Protein 1M4I (pdb70)

CATH classification: 3.40.630.30

Secondary structure (DSSP, 8-state):
----TT--EEEEGGG--HHHHHHHHHHHHHHTTT---HHHHHHT-SSEEEEEEETTEEEEEEEEEEEEEEETTEEEEEEEEEEEEE-GGGTTSSHHHHHHHHHHHHHHHH-SEEEEE--TTTHHHHHHTT-EE--S-EEEEETTEEEE-GGGTTTEEEEESS----TTS-EEEEP-SS---/---EEEEGGG--HHHHHHHHHHHHHHTTT---HHHHHTT-SSEEEEEEETTEEEEEEEEEEEEEEETTEEEEEEEEEEEEE-GGGTTSSHHHHHHHHHHHHHHHH-SEEEEE--TTTHHHHHHTT-EE--S-EEEEETTEEEE-GGGTTTEEEEESS----TTS-EEEEP-SS---

Structure (mmCIF, N/CA/C/O backbone):
data_1M4I
#
_entry.id   1M4I
#
_cell.length_a   48.800
_cell.length_b   86.600
_cell.length_c   98.300
_cell.angle_alpha   90.00
_cell.angle_beta   90.00
_cell.angle_gamma   90.00
#
_symmetry.space_group_name_H-M   'P 21 21 21'
#
loop_
_entity.id
_entity.type
_entity.pdbx_description
1 polymer "Aminoglycoside 2'-N-acetyltransferase"
2 non-polymer 'COENZYME A'
3 non-polymer 'KANAMYCIN A'
4 non-polymer "3'-PHOSPHATE-ADENOSINE-5'-DIPHOSPHATE"
5 water water
#
loop_
_atom_site.group_PDB
_atom_site.id
_atom_site.type_symbol
_atom_site.label_atom_id
_atom_site.label_alt_id
_atom_site.label_comp_id
_atom_site.label_asym_id
_atom_site.label_entity_id
_atom_site.label_seq_id
_atom_site.pdbx_PDB_ins_code
_atom_site.Cartn_x
_atom_site.Cartn_y
_atom_site.Cartn_z
_atom_site.occupancy
_atom_site.B_iso_or_equiv
_atom_site.auth_seq_id
_atom_site.auth_comp_id
_atom_site.auth_asym_id
_atom_site.auth_atom_id
_atom_site.pdbx_PDB_model_num
ATOM 1 N N . MET A 1 1 ? 14.650 63.777 32.036 1.00 29.50 1 MET A N 1
ATOM 2 C CA . MET A 1 1 ? 15.038 62.574 31.284 1.00 27.92 1 MET A CA 1
ATOM 3 C C . MET A 1 1 ? 15.203 63.006 29.814 1.00 24.81 1 MET A C 1
ATOM 4 O O . MET A 1 1 ? 14.496 63.882 29.292 1.00 26.75 1 MET A O 1
ATOM 9 N N . HIS A 1 2 ? 16.140 62.358 29.182 1.00 17.88 2 HIS A N 1
ATOM 10 C CA . HIS A 1 2 ? 16.418 62.660 27.796 1.00 15.41 2 HIS A CA 1
ATOM 11 C C . HIS A 1 2 ? 15.401 61.977 26.883 1.00 14.28 2 HIS A C 1
ATOM 12 O O . HIS A 1 2 ? 14.488 61.267 27.343 1.00 14.81 2 HIS A O 1
ATOM 19 N N . THR A 1 3 ? 15.531 62.193 25.578 1.00 11.49 3 THR A N 1
ATOM 20 C CA . THR A 1 3 ? 14.516 61.720 24.614 1.00 10.73 3 THR A CA 1
ATOM 21 C C . THR A 1 3 ? 14.383 60.202 24.444 1.00 12.48 3 THR A C 1
ATOM 22 O O . THR A 1 3 ? 13.432 59.759 23.818 1.00 12.48 3 THR A O 1
ATOM 26 N N . GLN A 1 4 ? 15.383 59.461 24.922 1.00 12.21 4 GLN A N 1
ATOM 27 C CA . GLN A 1 4 ? 15.382 57.988 24.826 1.00 12.81 4 GLN A CA 1
ATOM 28 C C . GLN A 1 4 ? 15.612 57.478 23.424 1.00 12.79 4 GLN A C 1
ATOM 29 O O . GLN A 1 4 ? 15.325 56.289 23.093 1.00 12.48 4 GLN A O 1
ATOM 35 N N . VAL A 1 5 ? 16.165 58.314 22.557 1.00 11.64 5 VAL A N 1
ATOM 36 C CA . VAL A 1 5 ? 16.357 57.928 21.147 1.00 11.60 5 VAL A CA 1
ATOM 37 C C . VAL A 1 5 ? 17.298 56.706 21.056 1.00 12.07 5 VAL A C 1
ATOM 38 O O . VAL A 1 5 ? 18.404 56.656 21.662 1.00 13.36 5 VAL A O 1
ATOM 42 N N . HIS A 1 6 ? 16.780 55.702 20.378 1.00 10.83 6 HIS A N 1
ATOM 43 C CA . HIS A 1 6 ? 17.483 54.417 20.113 1.00 10.24 6 HIS A CA 1
ATOM 44 C C . HIS A 1 6 ? 17.763 53.560 21.330 1.00 11.72 6 HIS A C 1
ATOM 45 O O . HIS A 1 6 ? 18.546 52.586 21.234 1.00 13.13 6 HIS A O 1
ATOM 52 N N . THR A 1 7 ? 17.167 53.898 22.490 1.00 11.98 7 THR A N 1
ATOM 53 C CA . THR A 1 7 ? 17.228 52.996 23.631 1.00 11.44 7 THR A CA 1
ATOM 54 C C . THR A 1 7 ? 16.211 51.920 23.388 1.00 10.89 7 THR A C 1
ATOM 55 O O . THR A 1 7 ? 15.070 52.229 23.018 1.00 11.54 7 THR A O 1
ATOM 59 N N . ALA A 1 8 ? 16.554 50.644 23.550 1.00 9.92 8 ALA A N 1
ATOM 60 C CA . ALA A 1 8 ? 15.558 49.608 23.314 1.00 8.96 8 ALA A CA 1
ATOM 61 C C . ALA A 1 8 ? 14.462 49.617 24.400 1.00 9.23 8 ALA A C 1
ATOM 62 O O . ALA A 1 8 ? 14.743 49.818 25.627 1.00 12.59 8 ALA A O 1
ATOM 64 N N . ARG A 1 9 ? 13.232 49.403 23.942 1.00 8.90 9 ARG A N 1
ATOM 65 C CA . ARG A 1 9 ? 12.050 49.413 24.825 1.00 9.52 9 ARG A CA 1
ATOM 66 C C . ARG A 1 9 ? 11.569 47.988 24.944 1.00 10.74 9 ARG A C 1
ATOM 67 O O . ARG A 1 9 ? 11.466 47.303 23.939 1.00 11.56 9 ARG A O 1
ATOM 75 N N . LEU A 1 10 ? 11.232 47.562 26.158 1.00 10.41 10 LEU A N 1
ATOM 76 C CA . LEU A 1 10 ? 10.787 46.166 26.388 1.00 9.56 10 LEU A CA 1
ATOM 77 C C . LEU A 1 10 ? 9.279 46.124 26.394 1.00 10.66 10 LEU A C 1
ATOM 78 O O . LEU A 1 10 ? 8.631 46.794 27.217 1.00 12.20 10 LEU A O 1
ATOM 83 N N . VAL A 1 11 ? 8.728 45.296 25.513 1.00 9.64 11 VAL A N 1
ATOM 84 C CA . VAL A 1 11 ? 7.261 45.162 25.369 1.00 9.34 11 VAL A CA 1
ATOM 85 C C . VAL A 1 11 ? 6.906 43.689 25.297 1.00 9.62 11 VAL A C 1
ATOM 86 O O . VAL A 1 11 ? 7.404 42.950 24.406 1.00 9.23 11 VAL A O 1
ATOM 90 N N . HIS A 1 12 ? 6.017 43.270 26.193 1.00 9.18 12 HIS A N 1
ATOM 91 C CA . HIS A 1 12 ? 5.565 41.876 26.134 1.00 8.39 12 HIS A CA 1
ATOM 92 C C . HIS A 1 12 ? 4.782 41.576 24.875 1.00 9.65 12 HIS A C 1
ATOM 93 O O . HIS A 1 12 ? 4.085 42.470 24.347 1.00 10.76 12 HIS A O 1
ATOM 100 N N . THR A 1 13 ? 4.864 40.345 24.351 1.00 8.56 13 THR A N 1
ATOM 101 C CA . THR A 1 13 ? 4.103 40.004 23.159 1.00 8.34 13 THR A CA 1
ATOM 102 C C . THR A 1 13 ? 2.603 40.477 23.302 1.00 8.27 13 THR A C 1
ATOM 103 O O . THR A 1 13 ? 2.030 41.006 22.335 1.00 10.72 13 THR A O 1
ATOM 107 N N . ALA A 1 14 ? 1.990 40.247 24.455 1.00 9.94 14 ALA A N 1
ATOM 108 C CA . ALA A 1 14 ? 0.572 40.582 24.584 1.00 10.25 14 ALA A CA 1
ATOM 109 C C . ALA A 1 14 ? 0.295 42.053 24.533 1.00 11.08 14 ALA A C 1
ATOM 110 O O . ALA A 1 14 ? -0.899 42.408 24.321 1.00 13.46 14 ALA A O 1
ATOM 112 N N . ASP A 1 15 ? 1.340 42.869 24.660 1.00 10.34 15 ASP A N 1
ATOM 113 C CA . ASP A 1 15 ? 1.113 44.350 24.595 1.00 12.55 15 ASP A CA 1
ATOM 114 C C . ASP A 1 15 ? 1.516 44.919 23.237 1.00 13.62 15 ASP A C 1
ATOM 115 O O . ASP A 1 15 ? 1.534 46.157 23.076 1.00 17.44 15 ASP A O 1
ATOM 120 N N . LEU A 1 16 ? 1.768 44.0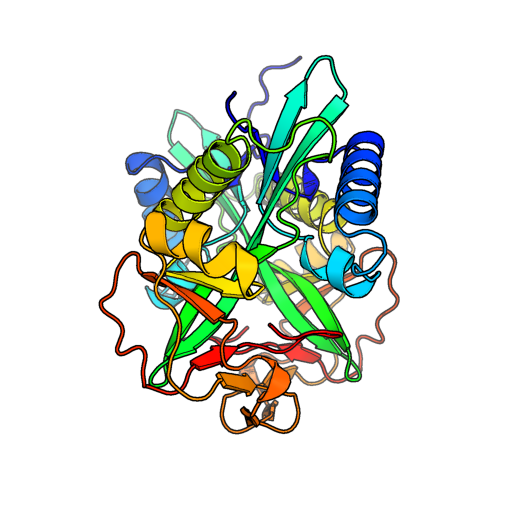72 22.250 1.00 13.73 16 LEU A N 1
ATOM 121 C CA . LEU A 1 16 ? 2.099 44.606 20.916 1.00 15.90 16 LEU A CA 1
ATOM 122 C C . LEU A 1 16 ? 0.796 44.928 20.174 1.00 19.08 16 LEU A C 1
ATOM 123 O O . LEU A 1 16 ? -0.053 44.073 20.031 1.00 20.55 16 LEU A O 1
ATOM 128 N N . ASP A 1 17 ? 0.679 46.168 19.664 1.00 22.60 17 ASP A N 1
ATOM 129 C CA . ASP A 1 17 ? -0.509 46.438 18.844 1.00 24.71 17 ASP A CA 1
ATOM 130 C C . ASP A 1 17 ? -0.300 45.623 17.514 1.00 25.05 17 ASP A C 1
ATOM 131 O O . ASP A 1 17 ? 0.859 45.293 17.175 1.00 24.59 17 ASP A O 1
ATOM 136 N N . SER A 1 18 ? -1.360 45.301 16.746 1.00 23.65 18 SER A N 1
ATOM 137 C CA . SER A 1 18 ? -1.256 44.498 15.530 1.00 23.22 18 SER A CA 1
ATOM 138 C C . SER A 1 18 ? -0.323 45.077 14.439 1.00 19.32 18 SER A C 1
A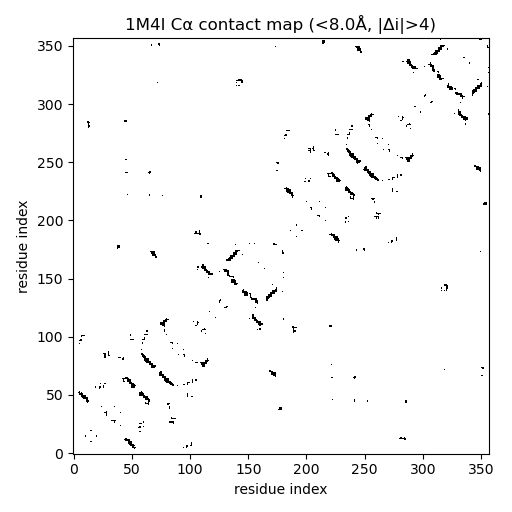TOM 139 O O . SER A 1 18 ? 0.365 44.317 13.752 1.00 18.69 18 SER A O 1
ATOM 142 N N . GLU A 1 19 ? -0.281 46.401 14.330 1.00 18.09 19 GLU A N 1
ATOM 143 C CA . GLU A 1 19 ? 0.569 47.058 13.335 1.00 17.64 19 GLU A CA 1
ATOM 144 C C . GLU A 1 19 ? 2.046 46.809 13.722 1.00 15.88 19 GLU A C 1
ATOM 145 O O . GLU A 1 19 ? 2.893 46.505 12.871 1.00 14.00 19 GLU A O 1
ATOM 151 N N . THR A 1 20 ? 2.359 46.979 15.020 1.00 16.55 20 THR A N 1
ATOM 152 C CA . THR A 1 20 ? 3.720 46.755 15.461 1.00 15.84 20 THR A CA 1
ATOM 153 C C . THR A 1 20 ? 4.098 45.315 15.342 1.00 15.33 20 THR A C 1
ATOM 154 O O . THR A 1 20 ? 5.209 44.986 14.910 1.00 14.69 20 THR A O 1
ATOM 158 N N . ARG A 1 21 ? 3.206 44.407 15.723 1.00 16.28 21 ARG A N 1
ATOM 159 C CA . ARG A 1 21 ? 3.526 43.003 15.588 1.00 15.29 21 ARG A CA 1
ATOM 160 C C . ARG A 1 21 ? 3.858 42.628 14.129 1.00 16.53 21 ARG A C 1
ATOM 161 O O . ARG A 1 21 ? 4.866 41.919 13.841 1.00 16.56 21 ARG A O 1
ATOM 169 N N . GLN A 1 22 ? 3.049 43.135 13.169 1.00 14.79 22 GLN A N 1
ATOM 170 C CA . GLN A 1 22 ? 3.333 42.871 11.756 1.00 16.17 22 GLN A CA 1
ATOM 171 C C . GLN A 1 22 ? 4.629 43.513 11.291 1.00 14.04 22 GLN A C 1
ATOM 172 O O . GLN A 1 22 ? 5.385 42.915 10.503 1.00 15.10 22 GLN A O 1
ATOM 178 N N . ASP A 1 23 ? 4.944 44.721 11.747 1.00 14.40 23 ASP A N 1
ATOM 179 C CA . ASP A 1 23 ? 6.212 45.356 11.353 1.00 12.87 23 ASP A CA 1
ATOM 180 C C . ASP A 1 23 ? 7.407 44.537 11.890 1.00 13.17 23 ASP A C 1
ATOM 181 O O . ASP A 1 23 ? 8.380 44.287 11.197 1.00 13.95 23 ASP A O 1
ATOM 186 N N . ILE A 1 24 ? 7.319 44.116 13.167 1.00 12.11 24 ILE A N 1
ATOM 187 C CA . ILE A 1 24 ? 8.401 43.292 13.658 1.00 12.48 24 ILE A CA 1
ATOM 188 C C . ILE A 1 24 ? 8.575 42.025 12.821 1.00 12.79 24 ILE A C 1
ATOM 189 O O . ILE A 1 24 ? 9.702 41.686 12.433 1.00 12.29 24 ILE A O 1
ATOM 194 N N . ARG A 1 25 ? 7.460 41.338 12.534 1.00 12.31 25 ARG A N 1
ATOM 195 C CA . ARG A 1 25 ? 7.561 40.076 11.807 1.00 12.76 25 ARG A CA 1
ATOM 196 C C . ARG A 1 25 ? 8.159 40.260 10.409 1.00 13.66 25 ARG A C 1
ATOM 197 O O . ARG A 1 25 ? 8.993 39.515 10.009 1.00 14.50 25 ARG A O 1
ATOM 205 N N . GLN A 1 26 ? 7.780 41.345 9.734 1.00 13.75 26 GLN A N 1
ATOM 206 C CA . GLN A 1 26 ? 8.328 41.506 8.380 1.00 14.67 26 GLN A CA 1
ATOM 207 C C . GLN A 1 26 ? 9.768 41.980 8.462 1.00 13.62 26 GLN A C 1
ATOM 208 O O . GLN A 1 26 ? 10.638 41.570 7.624 1.00 13.87 26 GLN A O 1
ATOM 214 N N . MET A 1 27 ? 10.097 42.830 9.427 1.00 13.02 27 MET A N 1
ATOM 215 C CA . MET A 1 27 ? 11.459 43.284 9.535 1.00 12.87 27 MET A CA 1
ATOM 216 C C . MET A 1 27 ? 12.397 42.124 9.882 1.00 12.83 27 MET A C 1
ATOM 217 O O . MET A 1 27 ? 13.417 41.945 9.199 1.00 12.75 27 MET A O 1
ATOM 222 N N . VAL A 1 28 ? 12.040 41.321 10.905 1.00 12.32 28 VAL A N 1
ATOM 223 C CA . VAL A 1 28 ? 12.928 40.226 11.277 1.00 13.11 28 VAL A CA 1
ATOM 224 C C . VAL A 1 28 ? 13.019 39.206 10.118 1.00 13.78 28 VAL A C 1
ATOM 225 O O . VAL A 1 28 ? 14.106 38.701 9.858 1.00 14.19 28 VAL A O 1
ATOM 229 N N . THR A 1 29 ? 11.882 38.884 9.484 1.00 14.11 29 THR A N 1
ATOM 230 C CA . THR A 1 29 ? 11.928 37.885 8.422 1.00 16.29 29 THR A CA 1
ATOM 231 C C . THR A 1 29 ? 12.837 38.390 7.300 1.00 15.93 29 THR A C 1
ATOM 232 O O . THR A 1 29 ? 13.689 37.625 6.731 1.00 17.81 29 THR A O 1
ATOM 236 N N . GLY A 1 30 ? 12.719 39.661 6.947 1.00 16.40 30 GLY A N 1
ATOM 237 C CA . GLY A 1 30 ? 13.613 40.153 5.906 1.00 17.23 30 GLY A CA 1
ATOM 238 C C . GLY A 1 30 ? 15.056 40.305 6.320 1.00 18.81 30 GLY A C 1
ATOM 239 O O . GLY A 1 30 ? 15.972 40.202 5.534 1.00 21.09 30 GLY A O 1
ATOM 240 N N . ALA A 1 31 ? 15.307 40.493 7.629 1.00 16.44 31 ALA A N 1
ATOM 241 C CA . ALA A 1 31 ? 16.679 40.654 8.057 1.00 16.86 31 ALA A CA 1
ATOM 242 C C . ALA A 1 31 ? 17.487 39.376 7.970 1.00 17.90 31 ALA A C 1
ATOM 243 O O . ALA A 1 31 ? 18.720 39.434 7.923 1.00 18.58 31 ALA A O 1
ATOM 245 N N . PHE A 1 32 ? 16.801 38.235 7.934 1.00 17.56 32 PHE A N 1
ATOM 246 C CA . PHE A 1 32 ? 17.419 36.913 7.871 1.00 20.19 32 PHE A CA 1
ATOM 247 C C . PHE A 1 32 ? 17.568 36.333 6.462 1.00 24.07 32 PHE A C 1
ATOM 248 O O . PHE A 1 32 ? 17.861 35.145 6.321 1.00 24.59 32 PHE A O 1
ATOM 256 N N . ALA A 1 33 ? 17.316 37.145 5.437 1.00 26.33 33 ALA A N 1
ATOM 257 C CA . ALA A 1 33 ? 17.535 36.667 4.071 1.00 29.69 33 ALA A CA 1
ATOM 258 C C . ALA A 1 33 ? 17.056 35.239 3.727 1.00 31.05 33 ALA A C 1
ATOM 259 O O . ALA A 1 33 ? 17.843 34.357 3.342 1.00 33.77 33 ALA A O 1
ATOM 261 N N . GLY A 1 34 ? 15.779 35.010 3.895 1.00 31.03 34 GLY A N 1
ATOM 262 C CA . GLY A 1 34 ? 15.190 33.736 3.537 1.00 31.64 34 GLY A CA 1
ATOM 263 C C . GLY A 1 34 ? 15.340 32.589 4.501 1.00 32.02 34 GLY A C 1
ATOM 264 O O . GLY A 1 34 ? 14.859 31.510 4.238 1.00 32.40 34 GLY A O 1
ATOM 265 N N . ASP A 1 35 ? 15.941 32.827 5.650 1.00 31.31 35 ASP A N 1
ATOM 266 C CA . ASP A 1 35 ? 16.205 31.722 6.556 1.00 31.45 35 ASP A CA 1
ATOM 267 C C . ASP A 1 35 ? 15.359 31.760 7.826 1.00 28.17 35 ASP A C 1
ATOM 268 O O . ASP A 1 35 ? 15.642 31.074 8.754 1.00 29.46 35 ASP A O 1
ATOM 273 N N . PHE A 1 36 ? 14.274 32.487 7.809 1.00 26.06 36 PHE A N 1
ATOM 274 C CA . PHE A 1 36 ? 13.462 32.640 9.034 1.00 22.36 36 PHE A CA 1
ATOM 275 C C . PHE A 1 36 ? 12.067 32.120 8.740 1.00 21.29 36 PHE A C 1
ATOM 276 O O . PHE A 1 36 ? 11.308 32.714 7.959 1.00 24.11 36 PHE A O 1
ATOM 284 N N . THR A 1 37 ? 11.688 30.981 9.309 1.00 19.86 37 THR A N 1
ATOM 285 C CA . THR A 1 37 ? 10.426 30.356 9.006 1.00 18.41 37 THR A CA 1
ATOM 286 C C . THR A 1 37 ? 9.274 30.766 9.878 1.00 18.37 37 THR A C 1
ATOM 287 O O . THR A 1 37 ? 9.476 31.476 10.854 1.00 16.83 37 THR A O 1
ATOM 291 N N . GLU A 1 38 ? 8.056 30.312 9.559 1.00 19.04 38 GLU A N 1
ATOM 292 C CA . GLU A 1 38 ? 6.952 30.680 10.413 1.00 19.95 38 GLU A CA 1
ATOM 293 C C . GLU A 1 38 ? 7.186 30.030 11.790 1.00 18.33 38 GLU A C 1
ATOM 294 O O . GLU A 1 38 ? 6.664 30.557 12.786 1.00 14.85 38 GLU A O 1
ATOM 300 N N . THR A 1 39 ? 7.926 28.918 11.869 1.00 15.98 39 THR A N 1
ATOM 301 C CA . THR A 1 39 ? 8.147 28.312 13.201 1.00 14.29 39 THR A CA 1
ATOM 302 C C . THR A 1 39 ? 9.163 29.182 13.956 1.00 14.04 39 THR A C 1
ATOM 303 O O . THR A 1 39 ? 9.018 29.391 15.188 1.00 13.05 39 THR A O 1
ATOM 307 N N . ASP A 1 40 ? 10.161 29.763 13.274 1.00 14.22 40 ASP A N 1
ATOM 308 C CA . ASP A 1 40 ? 11.071 30.673 13.917 1.00 13.72 40 ASP A CA 1
ATOM 309 C C . ASP A 1 40 ? 10.269 31.881 14.419 1.00 12.50 40 ASP A C 1
ATOM 310 O O . ASP A 1 40 ? 10.608 32.431 15.483 1.00 11.67 40 ASP A O 1
ATOM 315 N N . TRP A 1 41 ? 9.273 32.341 13.681 1.00 12.71 41 TRP A N 1
ATOM 316 C CA . TRP A 1 41 ? 8.462 33.464 14.188 1.00 12.33 41 TRP A CA 1
ATOM 317 C C . TRP A 1 41 ? 7.726 33.067 15.500 1.00 12.45 41 TRP A C 1
ATOM 318 O O . TRP A 1 41 ? 7.722 33.865 16.490 1.00 11.99 41 TRP A O 1
ATOM 329 N N . GLU A 1 42 ? 7.157 31.866 15.532 1.00 11.11 42 GLU A N 1
ATOM 330 C CA . GLU A 1 42 ? 6.458 31.394 16.698 1.00 10.71 42 GLU A CA 1
ATOM 331 C C . GLU A 1 42 ? 7.411 31.413 17.907 1.00 11.29 42 GLU A C 1
ATOM 332 O O . GLU A 1 42 ? 6.990 31.760 19.046 1.00 10.21 42 GLU A O 1
ATOM 338 N N . HIS A 1 43 ? 8.665 31.071 17.641 1.00 11.27 43 HIS A N 1
ATOM 339 C CA . HIS A 1 43 ? 9.689 31.045 18.692 1.00 9.75 43 HIS A CA 1
ATOM 340 C C . HIS A 1 43 ? 10.011 32.380 19.274 1.00 9.51 43 HIS A C 1
ATOM 341 O O . HIS A 1 43 ? 10.575 32.439 20.377 1.00 11.04 43 HIS A O 1
ATOM 348 N N . THR A 1 44 ? 9.643 33.461 18.595 1.00 9.87 44 THR A N 1
ATOM 349 C CA . THR A 1 44 ? 9.881 34.807 19.168 1.00 11.18 44 THR A CA 1
ATOM 350 C C . THR A 1 44 ? 8.732 35.222 20.082 1.00 10.36 44 THR A C 1
ATOM 351 O O . THR A 1 44 ? 8.866 36.280 20.738 1.00 10.86 44 THR A O 1
ATOM 355 N N . LEU A 1 45 ? 7.648 34.447 20.163 1.00 8.67 45 LEU A N 1
ATOM 356 C CA . LEU A 1 45 ? 6.478 34.881 20.892 1.00 8.25 45 LEU A CA 1
ATOM 357 C C . LEU A 1 45 ? 6.397 34.371 22.320 1.00 8.58 45 LEU A C 1
ATOM 358 O O . LEU A 1 45 ? 6.807 33.236 22.618 1.00 9.56 45 LEU A O 1
ATOM 363 N N . GLY A 1 46 ? 5.803 35.205 23.190 1.00 8.42 46 GLY A N 1
ATOM 364 C CA . GLY A 1 46 ? 5.499 34.818 24.556 1.00 9.40 46 GLY A CA 1
ATOM 365 C C . GLY A 1 46 ? 6.228 35.524 25.657 1.00 7.70 46 GLY A C 1
ATOM 366 O O . GLY A 1 46 ? 5.877 35.315 26.823 1.00 9.31 46 GLY A O 1
ATOM 367 N N . GLY A 1 47 ? 7.249 36.278 25.290 1.00 8.38 47 GLY A N 1
ATOM 368 C CA . GLY A 1 47 ? 8.076 36.989 26.260 1.00 9.02 47 GLY A CA 1
ATOM 369 C C . GLY A 1 47 ? 8.218 38.458 26.000 1.00 7.58 47 GLY A C 1
ATOM 370 O O . GLY A 1 47 ? 7.238 39.075 25.541 1.00 9.59 47 GLY A O 1
ATOM 371 N N . MET A 1 48 ? 9.408 38.973 26.315 1.00 8.11 48 MET A N 1
ATOM 372 C CA . MET A 1 48 ? 9.641 40.391 26.148 1.00 8.50 48 MET A CA 1
ATOM 373 C C . MET A 1 48 ? 10.411 40.684 24.887 1.00 8.97 48 MET A C 1
ATOM 374 O O . MET A 1 48 ? 11.507 40.191 24.659 1.00 9.70 48 MET A O 1
ATOM 379 N N . HIS A 1 49 ? 9.824 41.553 24.066 1.00 7.55 49 HIS A N 1
ATOM 380 C CA . HIS A 1 49 ? 10.489 42.022 22.834 1.00 8.02 49 HIS A CA 1
ATOM 381 C C . HIS A 1 49 ? 11.222 43.305 23.129 1.00 8.79 49 HIS A C 1
ATOM 382 O O . HIS A 1 49 ? 10.634 44.267 23.640 1.00 10.69 49 HIS A O 1
ATOM 389 N N . ALA A 1 50 ? 12.505 43.328 22.861 1.00 8.37 50 ALA A N 1
ATOM 390 C CA . ALA A 1 50 ? 13.299 44.580 22.935 1.00 8.60 50 ALA A CA 1
ATOM 391 C C . ALA A 1 50 ? 13.219 45.223 21.564 1.00 8.52 50 ALA A C 1
ATOM 392 O O . ALA A 1 50 ? 13.572 44.602 20.542 1.00 9.64 50 ALA A O 1
ATOM 394 N N . LEU A 1 51 ? 12.665 46.458 21.545 1.00 9.17 51 LEU A N 1
ATOM 395 C CA . LEU A 1 51 ? 12.414 47.128 20.264 1.00 9.21 51 LEU A CA 1
ATOM 396 C C . LEU A 1 51 ? 13.139 48.466 20.176 1.00 8.86 51 LEU A C 1
ATOM 397 O O . LEU A 1 51 ? 13.177 49.235 21.133 1.00 9.02 51 LEU A O 1
ATOM 402 N N . ILE A 1 52 ? 13.703 48.763 18.984 1.00 9.94 52 ILE A N 1
ATOM 403 C CA . ILE A 1 52 ? 14.301 50.119 18.783 1.00 9.58 52 ILE A CA 1
ATOM 404 C C . ILE A 1 52 ? 13.518 50.726 17.601 1.00 9.17 52 ILE A C 1
ATOM 405 O O . ILE A 1 52 ? 13.358 50.132 16.513 1.00 9.48 52 ILE A O 1
ATOM 410 N N . TRP A 1 53 ? 12.993 51.921 17.891 1.00 9.69 53 TRP A N 1
ATOM 411 C CA . TRP A 1 53 ? 12.123 52.673 16.979 1.00 9.01 53 TRP A CA 1
ATOM 412 C C . TRP A 1 53 ? 12.869 53.791 16.299 1.00 9.39 53 TRP A C 1
ATOM 413 O O . TRP A 1 53 ? 13.770 54.429 16.889 1.00 10.27 53 TRP A O 1
ATOM 424 N N . HIS A 1 54 ? 12.531 53.988 15.021 1.00 10.44 54 HIS A N 1
ATOM 425 C CA . HIS A 1 54 ? 13.061 55.180 14.328 1.00 10.99 54 HIS A CA 1
ATOM 426 C C . HIS A 1 54 ? 11.976 55.612 13.346 1.00 12.16 54 HIS A C 1
ATOM 427 O O . HIS A 1 54 ? 11.525 54.854 12.516 1.00 12.53 54 HIS A O 1
ATOM 434 N N . HIS A 1 55 ? 11.520 56.873 13.516 1.00 12.45 55 HIS A N 1
ATOM 435 C CA . HIS A 1 55 ? 10.422 57.361 12.646 1.00 13.04 55 HIS A CA 1
ATOM 436 C C . HIS A 1 55 ? 9.193 56.434 12.563 1.00 12.76 55 HIS A C 1
ATOM 437 O O . HIS A 1 55 ? 8.576 56.216 11.502 1.00 12.79 55 HIS A O 1
ATOM 444 N N . GLY A 1 56 ? 8.845 55.838 13.707 1.00 11.30 56 GLY A N 1
ATOM 445 C CA . GLY A 1 56 ? 7.664 55.040 13.802 1.00 11.42 56 GLY A CA 1
ATOM 446 C C . GLY A 1 56 ? 7.777 53.638 13.213 1.00 10.75 56 GLY A C 1
ATOM 447 O O . GLY A 1 56 ? 6.810 52.872 13.196 1.00 14.01 56 GLY A O 1
ATOM 448 N N . ALA A 1 57 ? 9.019 53.236 12.866 1.00 11.93 57 ALA A N 1
ATOM 449 C CA . ALA A 1 57 ? 9.249 51.880 12.353 1.00 12.78 57 ALA A CA 1
ATOM 450 C C . ALA A 1 57 ? 10.232 51.147 13.263 1.00 10.77 57 ALA A C 1
ATOM 451 O O . ALA A 1 57 ? 11.055 51.756 13.934 1.00 11.84 57 ALA A O 1
ATOM 453 N N . ILE A 1 58 ? 10.089 49.813 13.310 1.00 11.08 58 ILE A N 1
ATOM 454 C CA . ILE A 1 58 ? 11.022 49.035 14.097 1.00 10.68 58 ILE A CA 1
ATOM 455 C C . ILE A 1 58 ? 12.322 48.796 13.279 1.00 11.05 58 ILE A C 1
ATOM 456 O O . ILE A 1 58 ? 12.293 48.156 12.221 1.00 12.75 58 ILE A O 1
ATOM 461 N N . ILE A 1 59 ? 13.404 49.313 13.777 1.00 9.94 59 ILE A N 1
ATOM 462 C CA . ILE A 1 59 ? 14.713 49.136 13.107 1.00 10.42 59 ILE A CA 1
ATOM 463 C C . ILE A 1 59 ? 15.584 48.120 13.792 1.00 10.84 59 ILE A C 1
ATOM 464 O O . ILE A 1 59 ? 16.629 47.758 13.275 1.00 10.86 59 ILE A O 1
ATOM 469 N N . ALA A 1 60 ? 15.178 47.629 14.982 1.00 9.99 60 ALA A N 1
ATOM 470 C CA . ALA A 1 60 ? 15.965 46.564 15.622 1.00 9.30 60 ALA A CA 1
ATOM 471 C C . ALA A 1 60 ? 15.019 45.837 16.586 1.00 9.44 60 ALA A C 1
ATOM 472 O O . ALA A 1 60 ? 14.113 46.418 17.166 1.00 9.48 60 ALA A O 1
ATOM 474 N N . HIS A 1 61 ? 15.289 44.538 16.742 1.00 8.60 61 HIS A N 1
ATOM 475 C CA . HIS A 1 61 ? 14.479 43.659 17.594 1.00 8.17 61 HIS A CA 1
ATOM 476 C C . HIS A 1 61 ? 15.256 42.507 18.195 1.00 8.81 61 HIS A C 1
ATOM 477 O O . HIS A 1 61 ? 16.165 41.978 17.560 1.00 9.39 61 HIS A O 1
ATOM 484 N N . ALA A 1 62 ? 14.944 42.159 19.431 1.00 8.46 62 ALA A N 1
ATOM 485 C CA . ALA A 1 62 ? 15.412 40.860 19.987 1.00 7.96 62 ALA A CA 1
ATOM 486 C C . ALA A 1 62 ? 14.381 40.428 21.008 1.00 9.43 62 ALA A C 1
ATOM 487 O O . ALA A 1 62 ? 13.978 41.266 21.830 1.00 12.01 62 ALA A O 1
ATOM 489 N N . ALA A 1 63 ? 13.924 39.196 20.968 1.00 8.13 63 ALA A N 1
ATOM 490 C CA . ALA A 1 63 ? 12.943 38.743 21.991 1.00 7.58 63 ALA A CA 1
ATOM 491 C C . ALA A 1 63 ? 13.584 37.823 22.998 1.00 8.86 63 ALA A C 1
ATOM 492 O O . ALA A 1 63 ? 14.519 37.033 22.633 1.00 10.75 63 ALA A O 1
ATOM 494 N N . VAL A 1 64 ? 13.179 37.963 24.276 1.00 8.90 64 VAL A N 1
ATOM 495 C CA . VAL A 1 64 ? 13.611 37.058 25.302 1.00 9.01 64 VAL A CA 1
ATOM 496 C C . VAL A 1 64 ? 12.417 36.253 25.760 1.00 9.03 64 VAL A C 1
ATOM 497 O O . VAL A 1 64 ? 11.463 36.822 26.316 1.00 9.01 64 VAL A O 1
ATOM 501 N N . ILE A 1 65 ? 12.470 34.934 25.481 1.00 9.06 65 ILE A N 1
ATOM 502 C CA . ILE A 1 65 ? 11.361 34.071 25.851 1.00 9.13 65 ILE A CA 1
ATOM 503 C C . ILE A 1 65 ? 11.789 33.118 26.964 1.00 9.07 65 ILE A C 1
ATOM 504 O O . ILE A 1 65 ? 12.993 32.796 27.099 1.00 11.37 65 ILE A O 1
ATOM 509 N N . GLN A 1 66 ? 10.839 32.685 27.760 1.00 8.04 66 GLN A N 1
ATOM 510 C CA . GLN A 1 66 ? 11.234 31.783 28.836 1.00 8.75 66 GLN A CA 1
ATOM 511 C C . GLN A 1 66 ? 11.176 30.301 28.442 1.00 8.10 66 GLN A C 1
ATOM 512 O O . GLN A 1 66 ? 10.195 29.860 27.848 1.00 8.68 66 GLN A O 1
ATOM 518 N N . ARG A 1 67 ? 12.212 29.551 28.827 1.00 8.22 67 ARG A N 1
ATOM 519 C CA . ARG A 1 67 ? 12.194 28.099 28.625 1.00 8.94 67 ARG A CA 1
ATOM 520 C C . ARG A 1 67 ? 13.068 27.493 29.705 1.00 9.08 67 ARG A C 1
ATOM 521 O O . ARG A 1 67 ? 13.578 28.218 30.578 1.00 9.47 67 ARG A O 1
ATOM 529 N N . ARG A 1 68 ? 13.213 26.158 29.703 1.00 8.56 68 ARG A N 1
ATOM 530 C CA . ARG A 1 68 ? 14.123 25.488 30.659 1.00 9.58 68 ARG A CA 1
ATOM 531 C C . ARG A 1 68 ? 15.238 24.837 29.862 1.00 9.31 68 ARG A C 1
ATOM 532 O O . ARG A 1 68 ? 15.013 24.293 28.768 1.00 10.57 68 ARG A O 1
ATOM 540 N N . LEU A 1 69 ? 16.468 24.959 30.399 1.00 9.51 69 LEU A N 1
ATOM 541 C CA . LEU A 1 69 ? 17.577 24.208 29.834 1.00 10.80 69 LEU A CA 1
ATOM 542 C C . LEU A 1 69 ? 18.042 23.267 30.973 1.00 9.85 69 LEU A C 1
ATOM 543 O O . LEU A 1 69 ? 18.276 23.734 32.106 1.00 12.07 69 LEU A O 1
ATOM 548 N N . ILE A 1 70 ? 18.201 21.975 30.682 1.00 10.56 70 ILE A N 1
ATOM 549 C CA . ILE A 1 70 ? 18.599 21.021 31.714 1.00 11.42 70 ILE A CA 1
ATOM 550 C C . ILE A 1 70 ? 20.111 20.785 31.732 1.00 10.82 70 ILE A C 1
ATOM 551 O O . ILE A 1 70 ? 20.743 20.468 30.717 1.00 10.21 70 ILE A O 1
ATOM 556 N N . TYR A 1 71 ? 20.648 21.054 32.902 1.00 11.85 71 TYR A N 1
ATOM 557 C CA . TYR A 1 71 ? 22.091 21.018 33.173 1.00 11.93 71 TYR A CA 1
ATOM 558 C C . TYR A 1 71 ? 22.272 20.169 34.447 1.00 13.55 71 TYR A C 1
ATOM 559 O O . TYR A 1 71 ? 21.742 20.511 35.495 1.00 14.75 71 TYR A O 1
ATOM 568 N N . ARG A 1 72 ? 23.006 19.067 34.322 1.00 15.22 72 ARG A N 1
ATOM 569 C CA . ARG A 1 72 ? 23.226 18.189 35.492 1.00 18.63 72 ARG A CA 1
ATOM 570 C C . ARG A 1 72 ? 21.985 17.831 36.220 1.00 19.02 72 ARG A C 1
ATOM 571 O O . ARG A 1 72 ? 21.959 17.870 37.482 1.00 21.62 72 ARG A O 1
ATOM 579 N N . GLY A 1 73 ? 20.948 17.552 35.459 1.00 19.65 73 GLY A N 1
ATOM 580 C CA . GLY A 1 73 ? 19.708 17.135 36.077 1.00 20.54 73 GLY A CA 1
ATOM 581 C C . GLY A 1 73 ? 18.874 18.264 36.655 1.00 21.68 73 GLY A C 1
ATOM 582 O O . GLY A 1 73 ? 17.847 17.987 37.266 1.00 24.37 73 GLY A O 1
ATOM 583 N N . ASN A 1 74 ? 19.308 19.511 36.474 1.00 18.76 74 ASN A N 1
ATOM 584 C CA . ASN A 1 74 ? 18.596 20.693 37.007 1.00 18.51 74 ASN A CA 1
ATOM 585 C C . ASN A 1 74 ? 17.931 21.451 35.807 1.00 15.55 74 ASN A C 1
ATOM 586 O O . ASN A 1 74 ? 18.589 21.740 34.852 1.00 15.90 74 ASN A O 1
ATOM 591 N N . ALA A 1 75 ? 16.638 21.741 35.878 1.00 14.62 75 ALA A N 1
ATOM 592 C CA . ALA A 1 75 ? 15.960 22.507 34.808 1.00 12.74 75 ALA A CA 1
ATOM 593 C C . ALA A 1 75 ? 16.108 23.994 35.133 1.00 11.20 75 ALA A C 1
ATOM 594 O O . ALA A 1 75 ? 15.347 24.589 35.918 1.00 12.44 75 ALA A O 1
ATOM 596 N N . LEU A 1 76 ? 17.113 24.623 34.495 1.00 11.21 76 LEU A N 1
ATOM 597 C CA . LEU A 1 76 ? 17.451 26.032 34.789 1.00 11.03 76 LEU A CA 1
ATOM 598 C C . LEU A 1 76 ? 16.447 26.935 34.127 1.00 9.32 76 LEU A C 1
ATOM 599 O O . LEU A 1 76 ? 16.071 26.688 32.952 1.00 9.48 76 LEU A O 1
ATOM 604 N N . ARG A 1 77 ? 16.122 28.017 34.810 1.00 9.11 77 ARG A N 1
ATOM 605 C CA . ARG A 1 77 ? 15.125 29.006 34.286 1.00 9.99 77 ARG A CA 1
ATOM 606 C C . ARG A 1 77 ? 15.876 29.906 33.311 1.00 9.25 77 ARG A C 1
ATOM 607 O O . ARG A 1 77 ? 16.726 30.766 33.711 1.00 9.78 77 ARG A O 1
ATOM 615 N N . CYS A 1 78 ? 15.549 29.751 32.022 1.00 7.45 78 CYS A N 1
ATOM 616 C CA . CYS A 1 78 ? 16.349 30.408 31.002 1.00 7.98 78 CYS A CA 1
ATOM 617 C C . CYS A 1 78 ? 15.597 31.466 30.195 1.00 8.98 78 CYS A C 1
ATOM 618 O O . CYS A 1 78 ? 14.409 31.274 29.811 1.00 10.05 78 CYS A O 1
ATOM 621 N N . GLY A 1 79 ? 16.248 32.630 30.035 1.00 8.11 79 GLY A N 1
ATOM 622 C CA . GLY A 1 79 ? 15.725 33.616 29.043 1.00 7.01 79 GLY A CA 1
ATOM 623 C C . GLY A 1 79 ? 16.446 33.285 27.732 1.00 8.01 79 GLY A C 1
ATOM 624 O O . GLY A 1 79 ? 17.694 33.357 27.658 1.00 9.41 79 GLY A O 1
ATOM 625 N N . TYR A 1 80 ? 15.723 32.880 26.716 1.00 8.26 80 TYR A N 1
ATOM 626 C CA . TYR A 1 80 ? 16.334 32.448 25.431 1.00 8.58 80 TYR A CA 1
ATOM 627 C C . TYR A 1 80 ? 16.131 33.551 24.376 1.00 8.95 80 TYR A C 1
ATOM 628 O O . TYR A 1 80 ? 15.003 34.034 24.208 1.00 8.91 80 TYR A O 1
ATOM 637 N N . VAL A 1 81 ? 17.174 33.929 23.691 1.00 8.85 81 VAL A N 1
ATOM 638 C CA . VAL A 1 81 ? 17.100 35.125 22.794 1.00 8.37 81 VAL A CA 1
ATOM 639 C C . VAL A 1 81 ? 16.776 34.718 21.392 1.00 9.96 81 VAL A C 1
ATOM 640 O O . VAL A 1 81 ? 17.498 33.902 20.818 1.00 12.39 81 VAL A O 1
ATOM 644 N N . GLU A 1 82 ? 15.648 35.236 20.891 1.00 8.77 82 GLU A N 1
ATOM 645 C CA . GLU A 1 82 ? 15.185 34.881 19.507 1.00 9.55 82 GLU A CA 1
ATOM 646 C C . GLU A 1 82 ? 14.990 36.078 18.620 1.00 11.03 82 GLU A C 1
ATOM 647 O O . GLU A 1 82 ? 14.610 37.178 19.087 1.00 10.69 82 GLU A O 1
ATOM 653 N N . GLY A 1 83 ? 15.222 35.867 17.327 1.00 9.34 83 GLY A N 1
ATOM 654 C CA . GLY A 1 83 ? 14.944 36.923 16.382 1.00 10.29 83 GLY A CA 1
ATOM 655 C C . GLY A 1 83 ? 15.803 38.163 16.487 1.00 8.88 83 GLY A C 1
ATOM 656 O O . GLY A 1 83 ? 15.308 39.276 16.158 1.00 9.47 83 GLY A O 1
ATOM 657 N N . VAL A 1 84 ? 17.060 38.037 16.877 1.00 9.51 84 VAL A N 1
ATOM 658 C CA . VAL A 1 84 ? 17.946 39.208 16.966 1.00 9.02 84 VAL A CA 1
ATOM 659 C C . VAL A 1 84 ? 18.183 39.759 15.577 1.00 10.24 84 VAL A C 1
ATOM 660 O O . VAL A 1 84 ? 18.711 39.049 14.690 1.00 10.98 84 VAL A O 1
ATOM 664 N N . ALA A 1 85 ? 17.793 41.028 15.364 1.00 10.28 85 ALA A N 1
ATOM 665 C CA . ALA A 1 85 ? 17.930 41.600 13.994 1.00 10.40 85 ALA A CA 1
ATOM 666 C C . ALA A 1 85 ? 17.965 43.095 14.014 1.00 11.31 85 ALA A C 1
ATOM 667 O O . ALA A 1 85 ? 17.251 43.719 14.804 1.00 11.17 85 ALA A O 1
ATOM 669 N N . VAL A 1 86 ? 18.846 43.678 13.169 1.00 9.64 86 VAL A N 1
ATOM 670 C CA . VAL A 1 86 ? 18.892 45.119 12.975 1.00 9.60 86 VAL A CA 1
ATOM 671 C C . VAL A 1 86 ? 18.570 45.280 11.468 1.00 10.58 86 VAL A C 1
ATOM 672 O O . VAL A 1 86 ? 19.089 44.579 10.632 1.00 11.10 86 VAL A O 1
ATOM 676 N N . ARG A 1 87 ? 17.625 46.142 11.145 1.00 9.09 87 ARG A N 1
ATOM 677 C CA . ARG A 1 87 ? 17.237 46.325 9.733 1.00 11.21 87 ARG A CA 1
ATOM 678 C C . ARG A 1 87 ? 18.490 46.733 8.952 1.00 10.65 87 ARG A C 1
ATOM 679 O O . ARG A 1 87 ? 19.295 47.538 9.421 1.00 10.91 87 ARG A O 1
ATOM 687 N N . ALA A 1 88 ? 18.562 46.211 7.710 1.00 11.07 88 ALA A N 1
ATOM 688 C CA . ALA A 1 88 ? 19.849 46.342 7.003 1.00 11.19 88 ALA A CA 1
ATOM 689 C C . ALA A 1 88 ? 20.380 47.743 6.777 1.00 12.94 88 ALA A C 1
ATOM 690 O O . ALA A 1 88 ? 21.607 47.944 6.785 1.00 15.02 88 ALA A O 1
ATOM 692 N N . ASP A 1 89 ? 19.492 48.712 6.544 1.00 11.74 89 ASP A N 1
ATOM 693 C CA . ASP A 1 89 ? 19.934 50.092 6.391 1.00 12.98 89 ASP A CA 1
ATOM 694 C C . ASP A 1 89 ? 20.528 50.744 7.611 1.00 11.26 89 ASP A C 1
ATOM 695 O O . ASP A 1 89 ? 21.202 51.759 7.547 1.00 13.78 89 ASP A O 1
ATOM 700 N N . TRP A 1 90 ? 20.331 50.086 8.778 1.00 11.32 90 TRP A N 1
ATOM 701 C CA . TRP A 1 90 ? 20.797 50.633 10.057 1.00 11.20 90 TRP A CA 1
ATOM 702 C C . TRP A 1 90 ? 21.901 49.796 10.700 1.00 13.12 90 TRP A C 1
ATOM 703 O O . TRP A 1 90 ? 22.273 50.056 11.874 1.00 12.80 90 TRP A O 1
ATOM 714 N N . ARG A 1 91 ? 22.449 48.864 9.923 1.00 11.32 91 ARG A N 1
ATOM 715 C CA . ARG A 1 91 ? 23.543 48.020 10.453 1.00 13.02 91 ARG A CA 1
ATOM 716 C C . ARG A 1 91 ? 24.880 48.755 10.505 1.00 13.91 91 ARG A C 1
ATOM 717 O O . ARG A 1 91 ? 25.101 49.790 9.818 1.00 15.27 91 ARG A O 1
ATOM 725 N N . GLY A 1 92 ? 25.769 48.231 11.358 1.00 14.20 92 GLY A N 1
ATOM 726 C CA . GLY A 1 92 ? 27.077 48.831 11.479 1.00 16.09 92 GLY A CA 1
ATOM 727 C C . GLY A 1 92 ? 27.151 50.064 12.335 1.00 15.65 92 GLY A C 1
ATOM 728 O O . GLY A 1 92 ? 28.175 50.791 12.289 1.00 19.64 92 GLY A O 1
ATOM 729 N N . GLN A 1 93 ? 26.121 50.298 13.164 1.00 14.83 93 GLN A N 1
ATOM 730 C CA . GLN A 1 93 ? 26.046 51.445 14.065 1.00 16.36 93 GLN A CA 1
ATOM 731 C C . GLN A 1 93 ? 25.910 51.000 15.548 1.00 14.89 93 GLN A C 1
ATOM 732 O O . GLN A 1 93 ? 25.560 51.791 16.415 1.00 17.10 93 GLN A O 1
ATOM 738 N N . ARG A 1 94 ? 26.173 49.715 15.780 1.00 13.02 94 ARG A N 1
ATOM 739 C CA . ARG A 1 94 ? 26.161 49.136 17.134 1.00 12.13 94 ARG A CA 1
ATOM 740 C C . ARG A 1 94 ? 24.771 49.125 17.763 1.00 12.27 94 ARG A C 1
ATOM 741 O O . ARG A 1 94 ? 24.650 49.005 18.996 1.00 12.57 94 ARG A O 1
ATOM 749 N N . LEU A 1 95 ? 23.720 49.178 16.954 1.00 10.44 95 LEU A N 1
ATOM 750 C CA . LEU A 1 95 ? 22.385 49.076 17.534 1.00 11.19 95 LEU A CA 1
ATOM 751 C C . LEU A 1 95 ? 22.202 47.713 18.203 1.00 11.55 95 LEU A C 1
ATOM 752 O O . LEU A 1 95 ? 21.412 47.630 19.188 1.00 11.30 95 LEU A O 1
ATOM 757 N N . VAL A 1 96 ? 22.858 46.646 17.727 1.00 10.71 96 VAL A N 1
ATOM 758 C CA . VAL A 1 96 ? 22.680 45.382 18.432 1.00 10.34 96 VAL A CA 1
ATOM 759 C C . VAL A 1 96 ? 23.171 45.515 19.895 1.00 10.80 96 VAL A C 1
ATOM 760 O O . VAL A 1 96 ? 22.666 44.801 20.746 1.00 11.14 96 VAL A O 1
ATOM 764 N N . SER A 1 97 ? 24.120 46.398 20.177 1.00 10.69 97 SER A N 1
ATOM 765 C CA . SER A 1 97 ? 24.568 46.558 21.560 1.00 11.49 97 SER A CA 1
ATOM 766 C C . SER A 1 97 ? 23.452 47.137 22.429 1.00 11.07 97 SER A C 1
ATOM 767 O O . SER A 1 97 ? 23.318 46.804 23.610 1.00 9.71 97 SER A O 1
ATOM 770 N N . ALA A 1 98 ? 22.656 48.059 21.864 1.00 10.45 98 ALA A N 1
ATOM 771 C CA . ALA A 1 98 ? 21.521 48.618 22.576 1.00 10.84 98 ALA A CA 1
ATOM 772 C C . ALA A 1 98 ? 20.470 47.532 22.738 1.00 9.71 98 ALA A C 1
ATOM 773 O O . ALA A 1 98 ? 19.866 47.479 23.815 1.00 10.25 98 ALA A O 1
ATOM 775 N N . LEU A 1 99 ? 20.232 46.640 21.787 1.00 9.55 99 LEU A N 1
ATOM 776 C CA . LEU A 1 99 ? 19.266 45.560 22.024 1.00 10.78 99 LEU A CA 1
ATOM 777 C C . LEU A 1 99 ? 19.807 44.699 23.188 1.00 10.20 99 LEU A C 1
ATOM 778 O O . LEU A 1 99 ? 19.009 44.302 24.059 1.00 11.39 99 LEU A O 1
ATOM 783 N N . LEU A 1 100 ? 21.106 44.364 23.160 1.00 10.48 100 LEU A N 1
ATOM 784 C CA . LEU A 1 100 ? 21.649 43.490 24.183 1.00 9.92 100 LEU A CA 1
ATOM 785 C C . LEU A 1 100 ? 21.677 44.095 25.522 1.00 10.89 100 LEU A C 1
ATOM 786 O O . LEU A 1 100 ? 21.621 43.349 26.527 1.00 10.98 100 LEU A O 1
ATOM 791 N N . ASP A 1 101 ? 21.790 45.423 25.637 1.00 9.34 101 ASP A N 1
ATOM 792 C CA . ASP A 1 101 ? 21.687 46.045 26.989 1.00 9.60 101 ASP A CA 1
ATOM 793 C C . ASP A 1 101 ? 20.340 45.689 27.576 1.00 10.41 101 ASP A C 1
ATOM 794 O O . ASP A 1 101 ? 20.254 45.351 28.760 1.00 10.55 101 ASP A O 1
ATOM 799 N N . ALA A 1 102 ? 19.284 45.760 26.802 1.00 11.11 102 ALA A N 1
ATOM 800 C CA . ALA A 1 102 ? 17.948 45.423 27.324 1.00 10.70 102 ALA A CA 1
ATOM 801 C C . ALA A 1 102 ? 17.789 43.934 27.566 1.00 10.89 102 ALA A C 1
ATOM 802 O O . ALA A 1 102 ? 17.268 43.550 28.624 1.00 10.26 102 ALA A O 1
ATOM 804 N N . VAL A 1 103 ? 18.215 43.100 26.603 1.00 9.72 103 VAL A N 1
ATOM 805 C CA . VAL A 1 103 ? 18.177 41.653 26.790 1.00 12.03 103 VAL A CA 1
ATOM 806 C C . VAL A 1 103 ? 18.908 41.243 28.094 1.00 9.32 103 VAL A C 1
ATOM 807 O O . VAL A 1 103 ? 18.366 40.410 28.869 1.00 10.01 103 VAL A O 1
ATOM 811 N N . GLU A 1 104 ? 20.125 41.727 28.298 1.00 10.35 104 GLU A N 1
ATOM 812 C CA . GLU A 1 104 ? 20.913 41.314 29.474 1.00 10.11 104 GLU A CA 1
ATOM 813 C C . GLU A 1 104 ? 20.282 41.849 30.773 1.00 9.68 104 GLU A C 1
ATOM 814 O O . GLU A 1 104 ? 20.363 41.156 31.776 1.00 10.01 104 GLU A O 1
ATOM 820 N N . GLN A 1 105 ? 19.628 43.011 30.755 1.00 10.65 105 GLN A N 1
ATOM 821 C CA . GLN A 1 105 ? 18.903 43.503 31.930 1.00 10.21 105 GLN A CA 1
ATOM 822 C C . GLN A 1 105 ? 17.743 42.537 32.250 1.00 10.21 105 GLN A C 1
ATOM 823 O O . GLN A 1 105 ? 17.508 42.222 33.444 1.00 10.39 105 GLN A O 1
ATOM 829 N N . VAL A 1 106 ? 17.050 42.038 31.216 1.00 9.96 106 VAL A N 1
ATOM 830 C CA . VAL A 1 106 ? 15.962 41.077 31.461 1.00 9.87 106 VAL A CA 1
ATOM 831 C C . VAL A 1 106 ? 16.577 39.794 32.101 1.00 10.56 106 VAL A C 1
ATOM 832 O O . VAL A 1 106 ? 16.010 39.293 33.106 1.00 10.18 106 VAL A O 1
ATOM 836 N N . MET A 1 107 ? 17.738 39.334 31.632 1.00 9.02 107 MET A N 1
ATOM 837 C CA . MET A 1 107 ? 18.329 38.123 32.241 1.00 8.79 107 MET A CA 1
ATOM 838 C C . MET A 1 107 ? 18.668 38.365 33.691 1.00 9.73 107 MET A C 1
ATOM 839 O O . MET A 1 107 ? 18.355 37.504 34.564 1.00 9.51 107 MET A O 1
ATOM 844 N N . ARG A 1 108 ? 19.356 39.480 33.991 1.00 9.47 108 ARG A N 1
ATOM 845 C CA . ARG A 1 108 ? 19.735 39.693 35.373 1.00 9.36 108 ARG A CA 1
ATOM 846 C C . ARG A 1 108 ? 18.516 39.808 36.256 1.00 10.63 108 ARG A C 1
ATOM 847 O O . ARG A 1 108 ? 18.580 39.399 37.434 1.00 11.21 108 ARG A O 1
ATOM 855 N N . GLY A 1 109 ? 17.406 40.356 35.754 1.00 9.22 109 GLY A N 1
ATOM 856 C CA . GLY A 1 109 ? 16.273 40.569 36.633 1.00 10.12 109 GLY A CA 1
ATOM 857 C C . GLY A 1 109 ? 15.304 39.410 36.762 1.00 10.89 109 GLY A C 1
ATOM 858 O O . GLY A 1 109 ? 14.566 39.350 37.740 1.00 12.10 109 GLY A O 1
ATOM 859 N N . ALA A 1 110 ? 15.382 38.434 35.859 1.00 10.25 110 ALA A N 1
ATOM 860 C CA . ALA A 1 110 ? 14.344 37.400 35.842 1.00 10.58 110 ALA A CA 1
ATOM 861 C C . ALA A 1 110 ? 14.773 35.952 35.650 1.00 9.51 110 ALA A C 1
ATOM 862 O O . ALA A 1 110 ? 13.943 35.077 35.897 1.00 10.15 110 ALA A O 1
ATOM 864 N N . TYR A 1 111 ? 16.027 35.662 35.271 1.00 9.45 111 TYR A N 1
ATOM 865 C CA . TYR A 1 111 ? 16.379 34.287 34.925 1.00 8.16 111 TYR A CA 1
ATOM 866 C C . TYR A 1 111 ? 17.653 33.854 35.593 1.00 8.54 111 TYR A C 1
ATOM 867 O O . TYR A 1 111 ? 18.421 34.679 36.152 1.00 9.82 111 TYR A O 1
ATOM 876 N N . GLN A 1 112 ? 17.898 32.543 35.540 1.00 8.79 112 GLN A N 1
ATOM 877 C CA . GLN A 1 112 ? 19.172 32.002 36.066 1.00 9.70 112 GLN A CA 1
ATOM 878 C C . GLN A 1 112 ? 20.246 32.097 35.029 1.00 10.29 112 GLN A C 1
ATOM 879 O O . GLN A 1 112 ? 21.445 32.177 35.363 1.00 9.94 112 GLN A O 1
ATOM 885 N N . LEU A 1 113 ? 19.877 32.099 33.736 1.00 10.26 113 LEU A N 1
ATOM 886 C CA . LEU A 1 113 ? 20.855 32.335 32.662 1.00 10.34 113 LEU A CA 1
ATOM 887 C C . LEU A 1 113 ? 20.141 32.791 31.420 1.00 9.80 113 LEU A C 1
ATOM 888 O O . LEU A 1 113 ? 18.938 32.484 31.221 1.00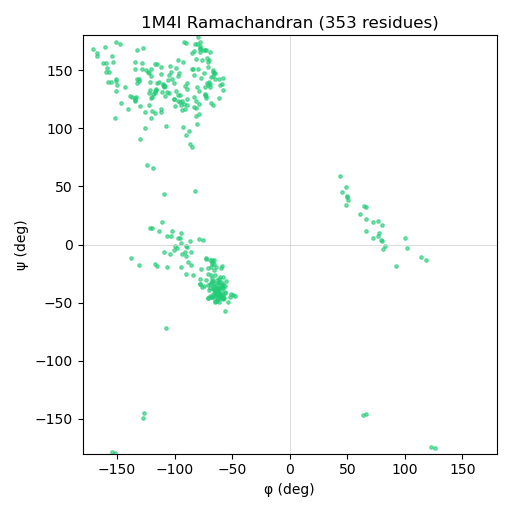 9.37 113 LEU A O 1
ATOM 893 N N . GLY A 1 114 ? 20.865 33.563 30.619 1.00 8.99 114 GLY A N 1
ATOM 894 C CA . GLY A 1 114 ? 20.435 33.794 29.245 1.00 8.45 114 GLY A CA 1
ATOM 895 C C . GLY A 1 114 ? 21.137 32.717 28.401 1.00 9.40 114 GLY A C 1
ATOM 896 O O . GLY A 1 114 ? 22.199 32.168 28.735 1.00 9.47 114 GLY A O 1
ATOM 897 N N . ALA A 1 115 ? 20.515 32.450 27.239 1.00 7.47 115 ALA A N 1
ATOM 898 C CA . ALA A 1 115 ? 21.109 31.587 26.230 1.00 8.05 115 ALA A CA 1
ATOM 899 C C . ALA A 1 115 ? 20.591 31.960 24.860 1.00 9.19 115 ALA A C 1
ATOM 900 O O . ALA A 1 115 ? 19.515 32.555 24.715 1.00 8.67 115 ALA A O 1
ATOM 902 N N . LEU A 1 116 ? 21.385 31.593 23.851 1.00 9.58 116 LEU A N 1
ATOM 903 C CA . LEU A 1 116 ? 21.031 31.875 22.444 1.00 10.01 116 LEU A CA 1
ATOM 904 C C . LEU A 1 116 ? 21.939 31.077 21.523 1.00 11.59 116 LEU A C 1
ATOM 905 O O . LEU A 1 116 ? 22.907 30.437 21.973 1.00 12.49 116 LEU A O 1
ATOM 910 N N . SER A 1 117 ? 21.462 30.963 20.283 1.00 11.38 117 SER A N 1
ATOM 911 C CA . SER A 1 117 ? 22.253 30.323 19.191 1.00 14.71 117 SER A CA 1
ATOM 912 C C . SER A 1 117 ? 22.905 31.420 18.339 1.00 17.25 117 SER A C 1
ATOM 913 O O . SER A 1 117 ? 22.238 32.371 17.805 1.00 19.69 117 SER A O 1
ATOM 916 N N . SER A 1 118 ? 24.214 31.412 18.285 1.00 17.00 118 SER A N 1
ATOM 917 C CA . SER A 1 118 ? 24.950 32.474 17.532 1.00 18.84 118 SER A CA 1
ATOM 918 C C . SER A 1 118 ? 25.528 32.019 16.177 1.00 22.30 118 SER A C 1
ATOM 919 O O . SER A 1 118 ? 25.967 30.903 16.059 1.00 21.06 118 SER A O 1
ATOM 922 N N . SER A 1 119 ? 25.551 32.926 15.200 1.00 25.51 119 SER A N 1
ATOM 923 C CA . SER A 1 119 ? 26.175 32.605 13.916 1.00 26.40 119 SER A CA 1
ATOM 924 C C . SER A 1 119 ? 27.667 32.739 14.210 1.00 26.61 119 SER A C 1
ATOM 925 O O . SER A 1 119 ? 28.049 33.262 15.264 1.00 26.78 119 SER A O 1
ATOM 928 N N . ALA A 1 120 ? 28.544 32.235 13.317 1.00 26.69 120 ALA A N 1
ATOM 929 C CA . ALA A 1 120 ? 29.966 32.359 13.583 1.00 28.31 120 ALA A CA 1
ATOM 930 C C . ALA A 1 120 ? 30.372 33.822 13.529 1.00 28.60 120 ALA A C 1
ATOM 931 O O . ALA A 1 120 ? 31.268 34.254 14.250 1.00 28.82 120 ALA A O 1
ATOM 933 N N . ARG A 1 121 ? 29.682 34.595 12.697 1.00 30.99 121 ARG A N 1
ATOM 934 C CA . ARG A 1 121 ? 30.007 36.002 12.565 1.00 33.47 121 ARG A CA 1
ATOM 935 C C . ARG A 1 121 ? 29.749 36.797 13.827 1.00 31.93 121 ARG A C 1
ATOM 936 O O . ARG A 1 121 ? 30.496 37.712 14.148 1.00 33.53 121 ARG A O 1
ATOM 944 N N . ALA A 1 122 ? 28.699 36.435 14.557 1.00 30.65 122 ALA A N 1
ATOM 945 C CA . ALA A 1 122 ? 28.335 37.178 15.748 1.00 29.35 122 ALA A CA 1
ATOM 946 C C . ALA A 1 122 ? 28.977 36.703 17.025 1.00 28.07 122 ALA A C 1
ATOM 947 O O . ALA A 1 122 ? 28.770 37.284 18.080 1.00 26.55 122 ALA A O 1
ATOM 949 N N . ARG A 1 123 ? 29.775 35.650 16.952 1.00 27.41 123 ARG A N 1
ATOM 950 C CA . ARG A 1 123 ? 30.361 35.114 18.169 1.00 27.16 123 ARG A CA 1
ATOM 951 C C . ARG A 1 123 ? 31.150 36.115 18.973 1.00 26.67 123 ARG A C 1
ATOM 952 O O . ARG A 1 123 ? 31.145 36.163 20.240 1.00 25.15 123 ARG A O 1
ATOM 960 N N . ARG A 1 124 ? 31.902 36.914 18.244 1.00 26.55 124 ARG A N 1
ATOM 961 C CA . ARG A 1 124 ? 32.755 37.889 18.846 1.00 27.13 124 ARG A CA 1
ATOM 962 C C . ARG A 1 124 ? 31.968 38.923 19.606 1.00 24.98 124 ARG A C 1
ATOM 963 O O . ARG A 1 124 ? 32.378 39.321 20.698 1.00 25.18 124 ARG A O 1
ATOM 971 N N . LEU A 1 125 ? 30.847 39.335 19.031 1.00 24.48 125 LEU A N 1
ATOM 972 C CA . LEU A 1 125 ? 30.015 40.311 19.712 1.00 24.22 125 LEU A CA 1
ATOM 973 C C . LEU A 1 125 ? 29.623 39.773 21.121 1.00 20.69 125 LEU A C 1
ATOM 974 O O . LEU A 1 125 ? 29.940 40.400 22.181 1.00 23.71 125 LEU A O 1
ATOM 979 N N . TYR A 1 126 ? 28.999 38.597 21.116 1.00 19.47 126 TYR A N 1
ATOM 980 C CA . TYR A 1 126 ? 28.518 38.008 22.388 1.00 16.85 126 TYR A CA 1
ATOM 981 C C . TYR A 1 126 ? 29.670 37.763 23.352 1.00 15.08 126 TYR A C 1
ATOM 982 O O . TYR A 1 126 ? 29.589 38.133 24.526 1.00 15.18 126 TYR A O 1
ATOM 991 N N . ALA A 1 127 ? 30.769 37.182 22.876 1.00 17.52 127 ALA A N 1
ATOM 992 C CA . ALA A 1 127 ? 31.887 36.983 23.761 1.00 17.23 127 ALA A CA 1
ATOM 993 C C . ALA A 1 127 ? 32.450 38.226 24.362 1.00 18.19 127 ALA A C 1
ATOM 994 O O . ALA A 1 127 ? 32.747 38.205 25.513 1.00 19.62 127 ALA A O 1
ATOM 996 N N . SER A 1 128 ? 32.490 39.365 23.612 1.00 19.91 128 SER A N 1
ATOM 997 C CA . SER A 1 128 ? 33.049 40.604 24.211 1.00 20.57 128 SER A CA 1
ATOM 998 C C . SER A 1 128 ? 32.190 41.163 25.318 1.00 20.51 128 SER A C 1
ATOM 999 O O . SER A 1 128 ? 32.619 41.998 26.120 1.00 22.03 128 SER A O 1
ATOM 1002 N N . ARG A 1 129 ? 30.912 40.748 25.341 1.00 17.07 129 ARG A N 1
ATOM 1003 C CA . ARG A 1 129 ? 30.040 41.218 26.366 1.00 16.37 129 ARG A CA 1
ATOM 1004 C C . ARG A 1 129 ? 29.942 40.289 27.543 1.00 16.39 129 ARG A C 1
ATOM 1005 O O . ARG A 1 129 ? 29.128 40.463 28.432 1.00 17.31 129 ARG A O 1
ATOM 1013 N N . GLY A 1 130 ? 30.762 39.234 27.519 1.00 15.53 130 GLY A N 1
ATOM 1014 C CA . GLY A 1 130 ? 30.666 38.367 28.707 1.00 15.68 130 GLY A CA 1
ATOM 1015 C C . GLY A 1 130 ? 29.865 37.068 28.508 1.00 14.85 130 GLY A C 1
ATOM 1016 O O . GLY A 1 130 ? 29.802 36.254 29.432 1.00 16.07 130 GLY A O 1
ATOM 1017 N N . TRP A 1 131 ? 29.278 36.875 27.321 1.00 11.88 131 TRP A N 1
ATOM 1018 C CA . TRP A 1 131 ? 28.556 35.604 27.123 1.00 10.23 131 TRP A CA 1
ATOM 1019 C C . TRP A 1 131 ? 29.642 34.514 26.935 1.00 11.01 131 TRP A C 1
ATOM 1020 O O . TRP A 1 131 ? 30.716 34.775 26.361 1.00 14.47 131 TRP A O 1
ATOM 1031 N N . LEU A 1 132 ? 29.332 33.315 27.387 1.00 11.14 132 LEU A N 1
ATOM 1032 C CA . LEU A 1 132 ? 30.307 32.226 27.303 1.00 11.06 132 LEU A CA 1
ATOM 1033 C C . LEU A 1 132 ? 29.886 31.223 26.243 1.00 10.31 132 LEU A C 1
ATOM 1034 O O . LEU A 1 132 ? 28.699 30.840 26.168 1.00 10.23 132 LEU A O 1
ATOM 1039 N N . PRO A 1 133 ? 30.840 30.775 25.421 1.00 8.78 133 PRO A N 1
ATOM 1040 C CA . PRO A 1 133 ? 30.484 29.786 24.396 1.00 10.19 133 PRO A CA 1
ATOM 1041 C C . PRO A 1 133 ? 30.269 28.459 25.102 1.00 10.20 133 PRO A C 1
ATOM 1042 O O . PRO A 1 133 ? 31.078 28.002 25.985 1.00 11.56 133 PRO A O 1
ATOM 1046 N N . TRP A 1 134 ? 29.193 27.771 24.719 1.00 9.29 134 TRP A N 1
ATOM 1047 C CA . TRP A 1 134 ? 28.991 26.435 25.297 1.00 9.36 134 TRP A CA 1
ATOM 1048 C C . TRP A 1 134 ? 29.819 25.394 24.527 1.00 9.63 134 TRP A C 1
ATOM 1049 O O . TRP A 1 134 ? 29.646 25.241 23.289 1.00 11.79 134 TRP A O 1
ATOM 1060 N N . HIS A 1 135 ? 30.752 24.747 25.217 1.00 9.32 135 HIS A N 1
ATOM 1061 C CA . HIS A 1 135 ? 31.657 23.815 24.533 1.00 10.19 135 HIS A CA 1
ATOM 1062 C C . HIS A 1 135 ? 31.181 22.374 24.573 1.00 10.96 135 HIS A C 1
ATOM 1063 O O . HIS A 1 135 ? 31.639 21.577 23.772 1.00 12.14 135 HIS A O 1
ATOM 1070 N N . GLY A 1 136 ? 30.294 22.034 25.496 1.00 11.34 136 GLY A N 1
ATOM 1071 C CA . GLY A 1 136 ? 29.815 20.633 25.658 1.00 10.48 136 GLY A CA 1
ATOM 1072 C C . GLY A 1 136 ? 28.798 20.267 24.605 1.00 10.52 136 GLY A C 1
ATOM 1073 O O . GLY A 1 136 ? 28.275 21.111 23.848 1.00 10.60 136 GLY A O 1
ATOM 1074 N N . PRO A 1 137 ? 28.505 19.000 24.528 1.00 10.23 137 PRO A N 1
ATOM 1075 C CA . PRO A 1 137 ? 27.513 18.550 23.552 1.00 9.93 137 PRO A CA 1
ATOM 1076 C C . PRO A 1 137 ? 26.123 19.048 23.917 1.00 11.01 137 PRO A C 1
ATOM 1077 O O . PRO A 1 137 ? 25.735 19.106 25.095 1.00 12.64 137 PRO A O 1
ATOM 1081 N N . THR A 1 138 ? 25.374 19.366 22.853 1.00 10.55 138 THR A N 1
ATOM 1082 C CA . THR A 1 138 ? 23.998 19.823 23.069 1.00 10.72 13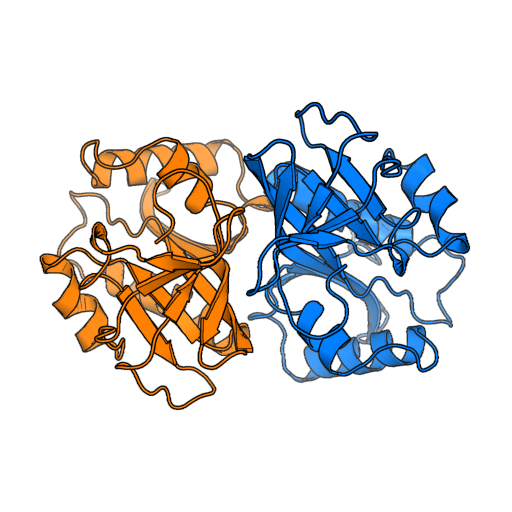8 THR A CA 1
ATOM 1083 C C . THR A 1 138 ? 23.032 18.728 22.725 1.00 11.37 138 THR A C 1
ATOM 1084 O O . THR A 1 138 ? 23.307 17.836 21.879 1.00 12.18 138 THR A O 1
ATOM 1088 N N . SER A 1 139 ? 21.874 18.787 23.363 1.00 10.83 139 SER A N 1
ATOM 1089 C CA . SER A 1 139 ? 20.823 17.780 23.110 1.00 11.64 139 SER A CA 1
ATOM 1090 C C . SER A 1 139 ? 19.464 18.491 23.378 1.00 12.14 139 SER A C 1
ATOM 1091 O O . SER A 1 139 ? 19.425 19.697 23.803 1.00 11.26 139 SER A O 1
ATOM 1094 N N . VAL A 1 140 ? 18.372 17.777 23.082 1.00 11.26 140 VAL A N 1
ATOM 1095 C CA . VAL A 1 140 ? 17.012 18.245 23.399 1.00 10.99 140 VAL A CA 1
ATOM 1096 C C . VAL A 1 140 ? 16.231 17.119 24.069 1.00 11.74 140 VAL A C 1
ATOM 1097 O O . VAL A 1 140 ? 16.491 15.913 23.797 1.00 12.71 140 VAL A O 1
ATOM 1101 N N . LEU A 1 141 ? 15.414 17.478 25.028 1.00 10.40 141 LEU A N 1
ATOM 1102 C CA . LEU A 1 141 ? 14.545 16.501 25.695 1.00 10.54 141 LEU A CA 1
ATOM 1103 C C . LEU A 1 141 ? 13.300 16.368 24.840 1.00 12.73 141 LEU A C 1
ATOM 1104 O O . LEU A 1 141 ? 12.252 17.087 25.065 1.00 12.15 141 LEU A O 1
ATOM 1109 N N . ALA A 1 142 ? 13.384 15.514 23.801 1.00 11.87 142 ALA A N 1
ATOM 1110 C CA . ALA A 1 142 ? 12.219 15.290 22.915 1.00 13.16 142 ALA A CA 1
ATOM 1111 C C . ALA A 1 142 ? 11.218 14.362 23.596 1.00 14.04 142 ALA A C 1
ATOM 1112 O O . ALA A 1 142 ? 11.479 13.807 24.637 1.00 13.64 142 ALA A O 1
ATOM 1114 N N . PRO A 1 143 ? 10.020 14.237 23.024 1.00 14.42 143 PRO A N 1
ATOM 1115 C CA . PRO A 1 143 ? 9.011 13.386 23.645 1.00 16.69 143 PRO A CA 1
ATOM 1116 C C . PRO A 1 143 ? 9.424 11.911 23.788 1.00 18.62 143 PRO A C 1
ATOM 1117 O O . PRO A 1 143 ? 8.869 11.227 24.608 1.00 20.74 143 PRO A O 1
ATOM 1121 N N . THR A 1 144 ? 10.406 11.486 23.014 1.00 20.17 144 THR A N 1
ATOM 1122 C CA . THR A 1 144 ? 10.941 10.105 23.076 1.00 23.87 144 THR A CA 1
ATOM 1123 C C . THR A 1 144 ? 12.102 9.997 24.094 1.00 24.75 144 THR A C 1
ATOM 1124 O O . THR A 1 144 ? 12.562 8.882 24.452 1.00 27.02 144 THR A O 1
ATOM 1128 N N . GLY A 1 145 ? 12.593 11.131 24.596 1.00 20.51 145 GLY A N 1
ATOM 1129 C CA . GLY A 1 145 ? 13.663 11.122 25.580 1.00 19.30 145 GLY A CA 1
ATOM 1130 C C . GLY A 1 145 ? 14.760 12.021 25.014 1.00 15.79 145 GLY A C 1
ATOM 1131 O O . GLY A 1 145 ? 14.619 12.558 23.950 1.00 16.26 145 GLY A O 1
ATOM 1132 N N . PRO A 1 146 ? 15.873 12.096 25.683 1.00 14.37 146 PRO A N 1
ATOM 1133 C CA . PRO A 1 146 ? 16.991 12.923 25.249 1.00 14.96 146 PRO A CA 1
ATOM 1134 C C . PRO A 1 146 ? 17.519 12.528 23.890 1.00 15.08 146 PRO A C 1
ATOM 1135 O O . PRO A 1 146 ? 17.696 11.301 23.619 1.00 16.39 146 PRO A O 1
ATOM 1139 N N . VAL A 1 147 ? 17.827 13.479 23.029 1.00 14.90 147 VAL A N 1
ATOM 1140 C CA . VAL A 1 147 ? 18.445 13.177 21.755 1.00 15.47 147 VAL A CA 1
ATOM 1141 C C . VAL A 1 147 ? 19.443 14.268 21.423 1.00 15.53 147 VAL A C 1
ATOM 1142 O O . VAL A 1 147 ? 19.178 15.454 21.596 1.00 14.29 147 VAL A O 1
ATOM 1146 N N . ARG A 1 148 ? 20.622 13.878 20.957 1.00 13.70 148 ARG A N 1
ATOM 1147 C CA . ARG A 1 148 ? 21.658 14.823 20.624 1.00 14.07 148 ARG A CA 1
ATOM 1148 C C . ARG A 1 148 ? 21.283 15.739 19.450 1.00 14.58 148 ARG A C 1
ATOM 1149 O O . ARG A 1 148 ? 20.556 15.319 18.534 1.00 16.20 148 ARG A O 1
ATOM 1157 N N . THR A 1 149 ? 21.778 16.982 19.464 1.00 14.26 149 THR A N 1
ATOM 1158 C CA . THR A 1 149 ? 21.554 17.943 18.432 1.00 14.33 149 THR A CA 1
ATOM 1159 C C . THR A 1 149 ? 22.917 18.391 17.937 1.00 14.70 149 THR A C 1
ATOM 1160 O O . THR A 1 149 ? 23.322 19.539 18.086 1.00 13.08 149 THR A O 1
ATOM 1164 N N . PRO A 1 150 ? 23.654 17.492 17.260 1.00 14.62 150 PRO A N 1
ATOM 1165 C CA . PRO A 1 150 ? 24.986 17.860 16.776 1.00 15.10 150 PRO A CA 1
ATOM 1166 C C . PRO A 1 150 ? 25.09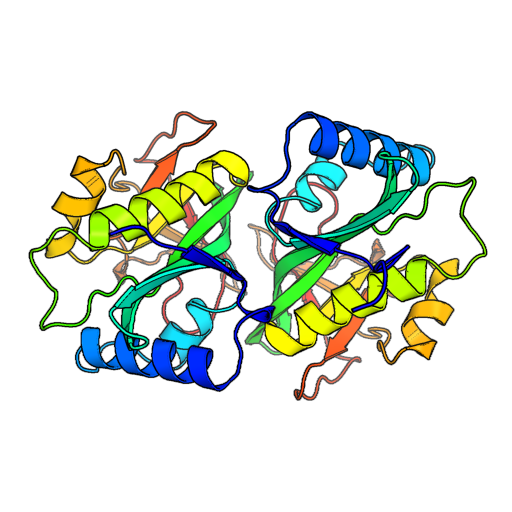5 19.090 15.892 1.00 15.40 150 PRO A C 1
ATOM 1167 O O . PRO A 1 150 ? 26.107 19.782 15.933 1.00 16.13 150 PRO A O 1
ATOM 1171 N N . ASP A 1 151 ? 24.058 19.367 15.109 1.00 16.33 151 ASP A N 1
ATOM 1172 C CA . ASP A 1 151 ? 24.099 20.533 14.238 1.00 17.95 151 ASP A CA 1
ATOM 1173 C C . ASP A 1 151 ? 24.173 21.832 15.039 1.00 17.01 151 ASP A C 1
ATOM 1174 O O . ASP A 1 151 ? 24.557 22.875 14.500 1.00 19.26 151 ASP A O 1
ATOM 1179 N N . ASP A 1 152 ? 23.785 21.739 16.332 1.00 15.08 152 ASP A N 1
ATOM 1180 C CA . ASP A 1 152 ? 23.760 22.943 17.170 1.00 15.75 152 ASP A CA 1
ATOM 1181 C C . ASP A 1 152 ? 24.971 23.033 18.039 1.00 15.16 152 ASP A C 1
ATOM 1182 O O . ASP A 1 152 ? 25.145 24.035 18.718 1.00 15.92 152 ASP A O 1
ATOM 1187 N N . ASP A 1 153 ? 25.861 22.056 17.974 1.00 14.90 153 ASP A N 1
ATOM 1188 C CA . ASP A 1 153 ? 27.101 22.167 18.736 1.00 15.01 153 ASP A CA 1
ATOM 1189 C C . ASP A 1 153 ? 27.963 23.278 18.208 1.00 13.77 153 ASP A C 1
ATOM 1190 O O . ASP A 1 153 ? 28.000 23.567 17.000 1.00 14.42 153 ASP A O 1
ATOM 1195 N N . GLY A 1 154 ? 28.663 23.950 19.140 1.00 15.19 154 GLY A N 1
ATOM 1196 C CA . GLY A 1 154 ? 29.515 25.058 18.724 1.00 15.86 154 GLY A CA 1
ATOM 1197 C C . GLY A 1 154 ? 28.771 26.342 18.400 1.00 16.93 154 GLY A C 1
ATOM 1198 O O . GLY A 1 154 ? 29.357 27.275 17.831 1.00 19.55 154 GLY A O 1
ATOM 1199 N N . THR A 1 155 ? 27.442 26.398 18.662 1.00 14.76 155 THR A N 1
ATOM 1200 C CA . THR A 1 155 ? 26.679 27.600 18.376 1.00 15.12 155 THR A CA 1
ATOM 1201 C C . THR A 1 155 ? 26.053 28.279 19.565 1.00 13.07 155 THR A C 1
ATOM 1202 O O . THR A 1 155 ? 25.735 29.459 19.483 1.00 13.56 155 THR A O 1
ATOM 1206 N N . VAL A 1 156 ? 25.936 27.609 20.694 1.00 12.03 156 VAL A N 1
ATOM 1207 C CA . VAL A 1 156 ? 25.193 28.167 21.820 1.00 10.22 156 VAL A CA 1
ATOM 1208 C C . VAL A 1 156 ? 26.085 29.003 22.722 1.00 10.47 156 VAL A C 1
ATOM 1209 O O . VAL A 1 156 ? 27.250 28.673 22.928 1.00 11.21 156 VAL A O 1
ATOM 1213 N N . PHE A 1 157 ? 25.535 30.142 23.167 1.00 9.76 157 PHE A N 1
ATOM 1214 C CA . PHE A 1 157 ? 26.236 30.997 24.144 1.00 10.47 157 PHE A CA 1
ATOM 1215 C C . PHE A 1 157 ? 25.338 31.142 25.338 1.00 10.59 157 PHE A C 1
ATOM 1216 O O . PHE A 1 157 ? 24.110 31.171 25.201 1.00 10.83 157 PHE A O 1
ATOM 1224 N N . VAL A 1 158 ? 25.934 31.255 26.529 1.00 9.75 158 VAL A N 1
ATOM 1225 C CA . VAL A 1 158 ? 25.146 31.414 27.733 1.00 8.90 158 VAL A CA 1
ATOM 1226 C C . VAL A 1 158 ? 25.605 32.613 28.552 1.00 9.12 158 VAL A C 1
ATOM 1227 O O . VAL A 1 158 ? 26.774 33.049 28.442 1.00 10.71 158 VAL A O 1
ATOM 1231 N N . LEU A 1 159 ? 24.724 33.156 29.365 1.00 8.73 159 LEU A N 1
ATOM 1232 C CA . LEU A 1 159 ? 25.040 34.310 30.232 1.00 10.17 159 LEU A CA 1
ATOM 1233 C C . LEU A 1 159 ? 24.549 33.883 31.609 1.00 9.75 159 LEU A C 1
ATOM 1234 O O . LEU A 1 159 ? 23.378 34.152 31.982 1.00 10.21 159 LEU A O 1
ATOM 1239 N N . PRO A 1 160 ? 25.420 33.262 32.417 1.00 9.43 160 PRO A N 1
ATOM 1240 C CA . PRO A 1 160 ? 24.978 32.819 33.742 1.00 9.71 160 PRO A CA 1
ATOM 1241 C C . PRO A 1 160 ? 24.745 34.009 34.688 1.00 9.42 160 PRO A C 1
ATOM 1242 O O . PRO A 1 160 ? 25.533 34.954 34.713 1.00 11.48 160 PRO A O 1
ATOM 1246 N N . ILE A 1 161 ? 23.665 33.949 35.444 1.00 9.82 161 ILE A N 1
ATOM 1247 C CA . ILE A 1 161 ? 23.350 35.021 36.413 1.00 12.19 161 ILE A CA 1
ATOM 1248 C C . ILE A 1 161 ? 23.603 34.524 37.826 1.00 14.05 161 ILE A C 1
ATOM 1249 O O . ILE A 1 161 ? 22.826 33.795 38.400 1.00 16.67 161 ILE A O 1
ATOM 1254 N N . ASP A 1 162 ? 24.736 34.948 38.358 1.00 18.74 162 ASP A N 1
ATOM 1255 C CA . ASP A 1 162 ? 25.099 34.473 39.737 1.00 22.85 162 ASP A CA 1
ATOM 1256 C C . ASP A 1 162 ? 24.986 32.923 39.963 1.00 23.07 162 ASP A C 1
ATOM 1257 O O . ASP A 1 162 ? 24.565 32.452 41.058 1.00 24.48 162 ASP A O 1
ATOM 1262 N N . ILE A 1 163 ? 25.271 32.118 38.937 1.00 21.01 163 ILE A N 1
ATOM 1263 C CA . ILE A 1 163 ? 25.323 30.630 39.092 1.00 19.54 163 ILE A CA 1
ATOM 1264 C C . ILE A 1 163 ? 26.583 30.210 38.368 1.00 17.68 163 ILE A C 1
ATOM 1265 O O . ILE A 1 163 ? 27.107 30.928 37.511 1.00 19.05 163 ILE A O 1
ATOM 1270 N N . SER A 1 164 ? 27.124 29.062 38.719 1.00 14.77 164 SER A N 1
ATOM 1271 C CA . SER A 1 164 ? 28.367 28.629 38.084 1.00 14.25 164 SER A CA 1
ATOM 1272 C C . SER A 1 164 ? 28.070 27.401 37.217 1.00 13.14 164 SER A C 1
ATOM 1273 O O . SER A 1 164 ? 27.536 26.393 37.693 1.00 15.82 164 SER A O 1
ATOM 1276 N N . LEU A 1 165 ? 28.261 27.553 35.913 1.00 11.81 165 LEU A N 1
ATOM 1277 C CA . LEU A 1 165 ? 28.061 26.447 34.969 1.00 12.61 165 LEU A CA 1
ATOM 1278 C C . LEU A 1 165 ? 29.370 25.964 34.345 1.00 12.07 165 LEU A C 1
ATOM 1279 O O . LEU A 1 165 ? 30.169 26.745 33.844 1.00 12.39 165 LEU A O 1
ATOM 1284 N N . ASP A 1 166 ? 29.527 24.640 34.380 1.00 11.51 166 ASP A N 1
ATOM 1285 C CA . ASP A 1 166 ? 30.659 24.012 33.732 1.00 9.73 166 ASP A CA 1
ATOM 1286 C C . ASP A 1 166 ? 30.230 23.942 32.241 1.00 10.96 166 ASP A C 1
ATOM 1287 O O . ASP A 1 166 ? 29.336 23.096 31.861 1.00 10.11 166 ASP A O 1
ATOM 1292 N N . THR A 1 167 ? 30.793 24.852 31.437 1.00 8.93 167 THR A N 1
ATOM 1293 C CA . THR A 1 167 ? 30.387 24.984 30.044 1.00 9.17 167 THR A CA 1
ATOM 1294 C C . THR A 1 167 ? 30.907 23.884 29.121 1.00 9.09 167 THR A C 1
ATOM 1295 O O . THR A 1 167 ? 30.700 23.891 27.900 1.00 9.77 167 THR A O 1
ATOM 1299 N N . SER A 1 168 ? 31.585 22.906 29.724 1.00 10.07 168 SER A N 1
ATOM 1300 C CA . SER A 1 168 ? 32.012 21.696 28.957 1.00 9.20 168 SER A CA 1
ATOM 1301 C C . SER A 1 168 ? 31.016 20.552 29.188 1.00 9.81 168 SER A C 1
ATOM 1302 O O . SER A 1 168 ? 31.151 19.514 28.499 1.00 11.12 168 SER A O 1
ATOM 1305 N N . ALA A 1 169 ? 29.998 20.740 30.034 1.00 9.45 169 ALA A N 1
ATOM 1306 C CA . ALA A 1 169 ? 29.058 19.614 30.301 1.00 9.32 169 ALA A CA 1
ATOM 1307 C C . ALA A 1 169 ? 28.010 19.541 29.177 1.00 8.98 169 ALA A C 1
ATOM 1308 O O . ALA A 1 169 ? 27.908 20.402 28.346 1.00 10.12 169 ALA A O 1
ATOM 1310 N N . GLU A 1 170 ? 27.219 18.492 29.228 1.00 9.29 170 GLU A N 1
ATOM 1311 C CA . GLU A 1 170 ? 26.039 18.394 28.368 1.00 12.05 170 GLU A CA 1
ATOM 1312 C C . GLU A 1 170 ? 25.010 19.499 28.719 1.00 11.24 170 GLU A C 1
ATOM 1313 O O . GLU A 1 170 ? 24.875 19.886 29.913 1.00 12.43 170 GLU A O 1
ATOM 1319 N N . LEU A 1 171 ? 24.345 20.043 27.702 1.00 10.33 171 LEU A N 1
ATOM 1320 C CA . LEU A 1 171 ? 23.249 21.014 27.985 1.00 10.78 171 LEU A CA 1
ATOM 1321 C C . LEU A 1 171 ? 22.090 20.548 27.072 1.00 9.82 171 LEU A C 1
ATOM 1322 O O . LEU A 1 171 ? 22.272 20.371 25.858 1.00 10.85 171 LEU A O 1
ATOM 1327 N N . MET A 1 172 ? 20.926 20.347 27.696 1.00 9.00 172 MET A N 1
ATOM 1328 C CA . MET A 1 172 ? 19.753 19.816 26.997 1.00 9.20 172 MET A CA 1
ATOM 1329 C C . MET A 1 172 ? 18.565 20.791 27.038 1.00 8.65 172 MET A C 1
ATOM 1330 O O . MET A 1 172 ? 18.046 21.069 28.108 1.00 10.99 172 MET A O 1
ATOM 1335 N N . CYS A 1 173 ? 18.210 21.266 25.860 1.00 9.49 173 CYS A N 1
ATOM 1336 C CA . CYS A 1 173 ? 17.059 22.210 25.854 1.00 10.05 173 CYS A CA 1
ATOM 1337 C C . CYS A 1 173 ? 15.777 21.470 25.891 1.00 11.13 173 CYS A C 1
ATOM 1338 O O . CYS A 1 173 ? 15.713 20.254 25.637 1.00 10.80 173 CYS A O 1
ATOM 1341 N N . ASP A 1 174 ? 14.733 22.167 26.302 1.00 9.38 174 ASP A N 1
ATOM 1342 C CA . ASP A 1 174 ? 13.377 21.612 26.274 1.00 9.62 174 ASP A CA 1
ATOM 1343 C C . ASP A 1 174 ? 12.804 21.590 24.839 1.00 9.25 174 ASP A C 1
ATOM 1344 O O . ASP A 1 174 ? 13.321 22.214 23.915 1.00 10.49 174 ASP A O 1
ATOM 1349 N N . TRP A 1 175 ? 11.690 20.869 24.665 1.00 9.71 175 TRP A N 1
ATOM 1350 C CA . TRP A 1 175 ? 11.170 20.646 23.346 1.00 10.25 1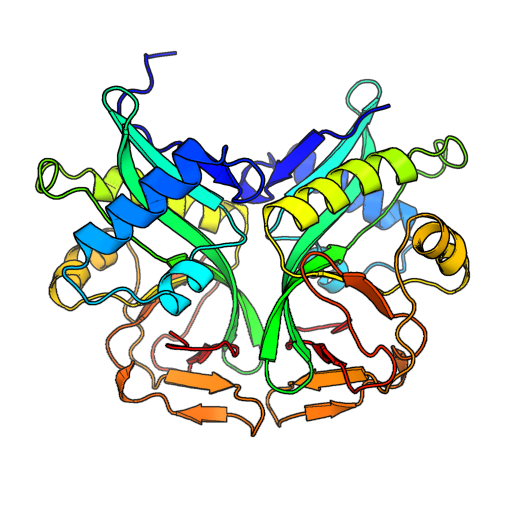75 TRP A CA 1
ATOM 1351 C C . TRP A 1 175 ? 10.281 21.705 22.760 1.00 10.06 175 TRP A C 1
ATOM 1352 O O . TRP A 1 175 ? 9.549 22.406 23.500 1.00 12.76 175 TRP A O 1
ATOM 1363 N N . ARG A 1 176 ? 10.321 21.771 21.442 1.00 10.56 176 ARG A N 1
ATOM 1364 C CA . ARG A 1 176 ? 9.396 22.649 20.683 1.00 10.46 176 ARG A CA 1
ATOM 1365 C C . ARG A 1 176 ? 9.484 22.267 19.223 1.00 12.04 176 ARG A C 1
ATOM 1366 O O . ARG A 1 176 ? 10.399 21.524 18.819 1.00 13.03 176 ARG A O 1
ATOM 1374 N N . ALA A 1 177 ? 8.529 22.701 18.420 1.00 11.62 177 ALA A N 1
ATOM 1375 C CA . ALA A 1 177 ? 8.613 22.447 16.973 1.00 13.13 177 ALA A CA 1
ATOM 1376 C C . ALA A 1 177 ? 9.696 23.207 16.289 1.00 12.72 177 ALA A C 1
ATOM 1377 O O . ALA A 1 177 ? 10.263 24.169 16.836 1.00 13.15 177 ALA A O 1
ATOM 1379 N N . GLY A 1 178 ? 10.042 22.830 15.049 1.00 13.40 178 GLY A N 1
ATOM 1380 C CA . GLY A 1 178 ? 11.099 23.498 14.316 1.00 12.90 178 GLY A CA 1
ATOM 1381 C C . GLY A 1 178 ? 12.505 23.291 14.946 1.00 12.74 178 GLY A C 1
ATOM 1382 O O . GLY A 1 178 ? 12.797 22.223 15.505 1.00 13.96 178 GLY A O 1
ATOM 1383 N N . ASP A 1 179 ? 13.335 24.316 14.837 1.00 12.66 179 ASP A N 1
ATOM 1384 C CA . ASP A 1 179 ? 14.655 24.232 15.427 1.00 12.95 179 ASP A CA 1
ATOM 1385 C C . ASP A 1 179 ? 14.497 24.343 16.921 1.00 12.40 179 ASP A C 1
ATOM 1386 O O . ASP A 1 179 ? 13.888 25.305 17.427 1.00 11.76 179 ASP A O 1
ATOM 1391 N N . VAL A 1 180 ? 15.062 23.389 17.654 1.00 10.89 180 VAL A N 1
ATOM 1392 C CA . VAL A 1 180 ? 14.913 23.363 19.107 1.00 10.68 180 VAL A CA 1
ATOM 1393 C C . VAL A 1 180 ? 15.834 24.361 19.781 1.00 10.83 180 VAL A C 1
ATOM 1394 O O . VAL A 1 180 ? 15.469 24.877 20.857 1.00 10.28 180 VAL A O 1
ATOM 1398 N N . TRP A 1 181 ? 17.010 24.574 19.206 1.00 10.23 181 TRP A N 1
ATOM 1399 C CA . TRP A 1 181 ? 17.911 25.660 19.660 1.00 12.20 181 TRP A CA 1
ATOM 1400 C C . TRP A 1 181 ? 17.691 26.870 18.719 1.00 13.65 181 TRP A C 1
ATOM 1401 O O . TRP A 1 181 ? 17.059 26.707 17.659 1.00 15.39 181 TRP A O 1
ATOM 1413 N N . HIS B 1 6 ? -8.842 47.586 42.818 1.00 39.17 6 HIS B N 1
ATOM 1414 C CA . HIS B 1 6 ? -9.859 47.381 41.767 1.00 37.91 6 HIS B CA 1
ATOM 1415 C C . HIS B 1 6 ? -9.334 46.902 40.412 1.00 35.91 6 HIS B C 1
ATOM 1416 O O . HIS B 1 6 ? -10.001 46.099 39.780 1.00 35.50 6 HIS B O 1
ATOM 1423 N N . THR B 1 7 ? -8.186 47.381 39.931 1.00 31.95 7 THR B N 1
ATOM 1424 C CA . THR B 1 7 ? -7.705 46.817 38.672 1.00 28.83 7 THR B CA 1
ATOM 1425 C C . THR B 1 7 ? -6.230 46.435 38.827 1.00 25.04 7 THR B C 1
ATOM 1426 O O . THR B 1 7 ? -5.471 47.131 39.487 1.00 24.07 7 THR B O 1
ATOM 1430 N N . ALA B 1 8 ? -5.831 45.306 38.250 1.00 21.17 8 ALA B N 1
ATOM 1431 C CA . ALA B 1 8 ? -4.442 44.858 38.381 1.00 19.08 8 ALA B CA 1
ATOM 1432 C C . ALA B 1 8 ? -3.521 45.509 37.357 1.00 18.51 8 ALA B C 1
ATOM 1433 O O . ALA B 1 8 ? -3.945 45.879 36.250 1.00 20.79 8 ALA B O 1
ATOM 1435 N N . ARG B 1 9 ? -2.273 45.662 37.732 1.00 17.67 9 ARG B N 1
ATOM 1436 C CA . ARG B 1 9 ? -1.234 46.224 36.864 1.00 18.15 9 ARG B CA 1
ATOM 1437 C C . ARG B 1 9 ? -0.326 45.039 36.534 1.00 14.28 9 ARG B C 1
ATOM 1438 O O . ARG B 1 9 ? -0.016 44.244 37.391 1.00 16.69 9 ARG B O 1
ATOM 1446 N N . LEU B 1 10 ? 0.116 44.908 35.315 1.00 13.66 10 LEU B N 1
ATOM 1447 C CA . LEU B 1 10 ? 1.020 43.805 34.922 1.00 12.32 10 LEU B CA 1
ATOM 1448 C C . LEU B 1 10 ? 2.473 44.304 34.889 1.00 12.66 10 LEU B C 1
ATOM 1449 O O . LEU B 1 10 ? 2.787 45.325 34.248 1.00 14.49 10 LEU B O 1
ATOM 1454 N N . VAL B 1 11 ? 3.370 43.555 35.509 1.00 10.84 11 VAL B N 1
ATOM 1455 C CA . VAL B 1 11 ? 4.804 43.906 35.569 1.00 12.32 11 VAL B CA 1
ATOM 1456 C C . VAL B 1 11 ? 5.626 42.640 35.356 1.00 11.98 11 VAL B C 1
ATOM 1457 O O . VAL B 1 11 ? 5.420 41.646 36.058 1.00 11.41 11 VAL B O 1
ATOM 1461 N N . HIS B 1 12 ? 6.572 42.686 34.409 1.00 10.23 12 HIS B N 1
ATOM 1462 C CA . HIS B 1 12 ? 7.398 41.495 34.197 1.00 10.18 12 HIS B CA 1
ATOM 1463 C C . HIS B 1 12 ? 8.330 41.325 35.386 1.00 10.30 12 HIS B C 1
ATOM 1464 O O . HIS B 1 12 ? 8.759 42.301 36.012 1.00 10.49 12 HIS B O 1
ATOM 1471 N N . THR B 1 13 ? 8.754 40.091 35.690 1.00 9.64 13 THR B N 1
ATOM 1472 C CA . THR B 1 13 ? 9.680 39.886 36.795 1.00 9.57 13 THR B CA 1
ATOM 1473 C C . THR B 1 13 ? 10.899 40.821 36.753 1.00 11.24 13 THR B C 1
ATOM 1474 O O . THR B 1 13 ? 11.277 41.340 37.791 1.00 11.80 13 THR B O 1
ATOM 1478 N N . ALA B 1 14 ? 11.471 40.991 35.564 1.00 11.20 14 ALA B N 1
ATOM 1479 C CA . ALA B 1 14 ? 12.702 41.797 35.476 1.00 12.77 14 ALA B CA 1
ATOM 1480 C C . ALA B 1 14 ? 12.459 43.254 35.730 1.00 15.56 14 ALA B C 1
ATOM 1481 O O . ALA B 1 14 ? 13.457 43.977 35.934 1.00 17.58 14 ALA B O 1
ATOM 1483 N N . ASP B 1 15 ? 11.193 43.689 35.724 1.00 15.70 15 ASP B N 1
ATOM 1484 C CA . ASP B 1 15 ? 10.870 45.099 36.032 1.00 19.37 15 ASP B CA 1
ATOM 1485 C C . ASP B 1 15 ? 10.510 45.303 37.527 1.00 20.11 15 ASP B C 1
ATOM 1486 O O . ASP B 1 15 ? 10.270 46.449 37.991 1.00 23.83 15 ASP B O 1
ATOM 1491 N N . LEU B 1 16 ? 10.561 44.245 38.332 1.00 20.60 16 LEU B N 1
ATOM 1492 C CA . LEU B 1 16 ? 10.289 44.379 39.777 1.00 21.67 16 LEU B CA 1
ATOM 1493 C C . LEU B 1 16 ? 11.515 44.876 40.568 1.00 25.11 16 LEU B C 1
ATOM 1494 O O . LEU B 1 16 ? 12.578 44.237 40.563 1.00 26.54 16 LEU B O 1
ATOM 1499 N N . ASP B 1 17 ? 11.370 45.974 41.294 1.00 28.27 17 ASP B N 1
ATOM 1500 C CA . ASP B 1 17 ? 12.486 46.400 42.132 1.00 31.21 17 ASP B CA 1
ATOM 1501 C C . ASP B 1 17 ? 12.523 45.377 43.263 1.00 31.88 17 ASP B C 1
ATOM 1502 O O . ASP B 1 17 ? 11.510 44.675 43.524 1.00 29.94 17 ASP B O 1
ATOM 1507 N N . SER B 1 18 ? 13.671 45.284 43.939 1.00 31.91 18 SER B N 1
ATOM 1508 C CA . SER B 1 18 ? 13.918 44.306 45.001 1.00 31.94 18 SER B CA 1
ATOM 1509 C C . SER B 1 18 ? 12.914 44.367 46.129 1.00 31.41 18 SER B C 1
ATOM 1510 O O . SER B 1 18 ? 12.577 43.345 46.712 1.00 30.84 18 SER B O 1
ATOM 1513 N N . GLU B 1 19 ? 12.469 45.574 46.455 1.00 31.53 19 GLU B N 1
ATOM 1514 C CA . GLU B 1 19 ? 11.486 45.732 47.512 1.00 30.92 19 GLU B CA 1
ATOM 1515 C C . GLU B 1 19 ? 10.141 45.120 47.101 1.00 28.84 19 GLU B C 1
ATOM 1516 O O . GLU B 1 19 ? 9.520 44.432 47.919 1.00 28.01 19 GLU B O 1
ATOM 1522 N N . THR B 1 20 ? 9.703 45.394 45.870 1.00 27.19 20 THR B N 1
ATOM 1523 C CA . THR B 1 20 ? 8.444 44.879 45.383 1.00 24.31 20 THR B CA 1
ATOM 1524 C C . THR B 1 20 ? 8.516 43.380 45.262 1.00 22.87 20 THR B C 1
ATOM 1525 O O . THR B 1 20 ? 7.575 42.688 45.654 1.00 20.88 20 THR B O 1
ATOM 1529 N N . ARG B 1 21 ? 9.648 42.862 44.807 1.00 20.85 21 ARG B N 1
ATOM 1530 C CA . ARG B 1 21 ? 9.795 41.416 44.691 1.00 20.74 21 ARG B CA 1
ATOM 1531 C C . ARG B 1 21 ? 9.637 40.743 46.043 1.00 20.31 21 ARG B C 1
ATOM 1532 O O . ARG B 1 21 ? 8.997 39.691 46.191 1.00 19.02 21 ARG B O 1
ATOM 1540 N N . GLN B 1 22 ? 10.239 41.342 47.077 1.00 19.87 22 GLN B N 1
ATOM 1541 C CA . GLN B 1 22 ? 10.165 40.745 48.400 1.00 20.18 22 GLN B CA 1
ATOM 1542 C C . GLN B 1 22 ? 8.731 40.845 48.971 1.00 17.67 22 GLN B C 1
ATOM 1543 O O . GLN B 1 22 ? 8.267 39.900 49.616 1.00 18.62 22 GLN B O 1
ATOM 1549 N N . ASP B 1 23 ? 8.110 41.990 48.708 1.00 18.48 23 ASP B N 1
ATOM 1550 C CA . ASP B 1 23 ? 6.740 42.254 49.148 1.00 19.06 23 ASP B CA 1
ATOM 1551 C C . ASP B 1 23 ? 5.846 41.185 48.520 1.00 18.07 23 ASP B C 1
ATOM 1552 O O . ASP B 1 23 ? 4.954 40.657 49.189 1.00 17.59 23 ASP B O 1
ATOM 1557 N N . ILE B 1 24 ? 6.052 40.896 47.221 1.00 16.49 24 ILE B N 1
ATOM 1558 C CA . ILE B 1 24 ? 5.226 39.867 46.577 1.00 15.38 24 ILE B CA 1
ATOM 1559 C C . ILE B 1 24 ? 5.477 38.470 47.199 1.00 14.37 24 ILE B C 1
ATOM 1560 O O . ILE B 1 24 ? 4.557 37.716 47.551 1.00 13.51 24 ILE B O 1
ATOM 1565 N N . ARG B 1 25 ? 6.746 38.084 47.333 1.00 14.39 25 ARG B N 1
ATOM 1566 C CA . ARG B 1 25 ? 7.029 36.803 47.853 1.00 14.00 25 ARG B CA 1
ATOM 1567 C C . ARG B 1 25 ? 6.421 36.624 49.247 1.00 13.58 25 ARG B C 1
ATOM 1568 O O . ARG B 1 25 ? 5.825 35.610 49.542 1.00 12.55 25 ARG B O 1
ATOM 1576 N N . GLN B 1 26 ? 6.607 37.638 50.084 1.00 14.64 26 GLN B N 1
ATOM 1577 C CA . GLN B 1 26 ? 6.078 37.510 51.441 1.00 15.78 26 GLN B CA 1
ATOM 1578 C C . GLN B 1 26 ? 4.578 37.455 51.497 1.00 13.36 26 GLN B C 1
ATOM 1579 O O . GLN B 1 26 ? 4.038 36.708 52.269 1.00 14.15 26 GLN B O 1
ATOM 1585 N N . MET B 1 27 ? 3.946 38.231 50.652 1.00 14.13 27 MET B N 1
ATOM 1586 C CA . MET B 1 27 ? 2.441 38.240 50.673 1.00 15.34 27 MET B CA 1
ATOM 1587 C C . MET B 1 27 ? 1.898 36.884 50.167 1.00 14.47 27 MET B C 1
ATOM 1588 O O . MET B 1 27 ? 1.080 36.246 50.823 1.00 15.13 27 MET B O 1
ATOM 1593 N N . VAL B 1 28 ? 2.498 36.404 49.059 1.00 14.45 28 VAL B N 1
ATOM 1594 C CA . VAL B 1 28 ? 2.020 35.114 48.519 1.00 14.05 28 VAL B CA 1
ATOM 1595 C C . VAL B 1 28 ? 2.309 34.014 49.500 1.00 14.65 28 VAL B C 1
ATOM 1596 O O . VAL B 1 28 ? 1.513 33.138 49.768 1.00 14.44 28 VAL B O 1
ATOM 1600 N N . THR B 1 29 ? 3.493 34.041 50.117 1.00 13.48 29 THR B N 1
ATOM 1601 C CA . THR B 1 29 ? 3.811 33.003 51.019 1.00 16.12 29 THR B CA 1
ATOM 1602 C C . THR B 1 29 ? 2.854 32.961 52.251 1.00 15.00 29 THR B C 1
ATOM 1603 O O . THR B 1 29 ? 2.442 31.888 52.649 1.00 17.22 29 THR B O 1
ATOM 1607 N N . GLY B 1 30 ? 2.541 34.149 52.787 1.00 16.18 30 GLY B N 1
ATOM 1608 C CA . GLY B 1 30 ? 1.629 34.162 53.929 1.00 16.27 30 GLY B CA 1
ATOM 1609 C C . GLY B 1 30 ? 0.206 33.758 53.495 1.00 16.92 30 GLY B C 1
ATOM 1610 O O . GLY B 1 30 ? -0.558 33.140 54.258 1.00 17.62 30 GLY B O 1
ATOM 1611 N N . ALA B 1 31 ? -0.171 34.131 52.266 1.00 15.34 31 ALA B N 1
ATOM 1612 C CA . ALA B 1 31 ? -1.523 33.766 51.809 1.00 16.19 31 ALA B CA 1
ATOM 1613 C C . ALA B 1 31 ? -1.749 32.249 51.756 1.00 15.91 31 ALA B C 1
ATOM 1614 O O . ALA B 1 31 ? -2.907 31.760 51.968 1.00 17.35 31 ALA B O 1
ATOM 1616 N N . PHE B 1 32 ? -0.707 31.503 51.459 1.00 15.09 32 PHE B N 1
ATOM 1617 C CA . PHE B 1 32 ? -0.750 30.050 51.411 1.00 15.94 32 PHE B CA 1
ATOM 1618 C C . PHE B 1 32 ? -0.491 29.396 52.772 1.00 18.75 32 PHE B C 1
ATOM 1619 O O . PHE B 1 32 ? -0.386 28.174 52.878 1.00 19.72 32 PHE B O 1
ATOM 1627 N N . ALA B 1 33 ? -0.336 30.226 53.806 1.00 19.87 33 ALA B N 1
ATOM 1628 C CA . ALA B 1 33 ? -0.134 29.669 55.152 1.00 22.74 33 ALA B CA 1
ATOM 1629 C C . ALA B 1 33 ? 0.964 28.597 55.248 1.00 24.96 33 ALA B C 1
ATOM 1630 O O . ALA B 1 33 ? 0.795 27.562 55.933 1.00 28.05 33 ALA B O 1
ATOM 1632 N N . GLY B 1 34 ? 2.092 28.825 54.571 1.00 25.75 34 GLY B N 1
ATOM 1633 C CA . GLY B 1 34 ? 3.190 27.886 54.587 1.00 25.77 34 GLY B CA 1
ATOM 1634 C C . GLY B 1 34 ? 3.289 26.820 53.518 1.00 27.06 34 GLY B C 1
ATOM 1635 O O . GLY B 1 34 ? 4.364 26.234 53.331 1.00 27.84 34 GLY B O 1
ATOM 1636 N N . ASP B 1 35 ? 2.164 26.575 52.843 1.00 24.49 35 ASP B N 1
ATOM 1637 C CA . ASP B 1 35 ? 2.048 25.558 51.805 1.00 25.64 35 ASP B CA 1
ATOM 1638 C C . ASP B 1 35 ? 2.597 26.170 50.517 1.00 23.50 35 ASP B C 1
ATOM 1639 O O . ASP B 1 35 ? 2.009 25.994 49.490 1.00 25.02 35 ASP B O 1
ATOM 1644 N N . PHE B 1 36 ? 3.735 26.820 50.548 1.00 23.53 36 PHE B N 1
ATOM 1645 C CA . PHE B 1 36 ? 4.251 27.502 49.333 1.00 21.67 36 PHE B CA 1
ATOM 1646 C C . PHE B 1 36 ? 5.742 27.443 49.567 1.00 21.62 36 PHE B C 1
ATOM 1647 O O . PHE B 1 36 ? 6.250 28.121 50.481 1.00 23.24 36 PHE B O 1
ATOM 1655 N N . THR B 1 37 ? 6.451 26.627 48.803 1.00 18.80 37 THR B N 1
ATOM 1656 C CA . THR B 1 37 ? 7.862 26.326 48.982 1.00 18.88 37 THR B CA 1
ATOM 1657 C C . THR B 1 37 ? 8.778 27.243 48.186 1.00 20.06 37 THR B C 1
ATOM 1658 O O . THR B 1 37 ? 8.301 28.038 47.366 1.00 17.78 37 THR B O 1
ATOM 1662 N N . GLU B 1 38 ? 10.086 27.107 48.378 1.00 20.05 38 GLU B N 1
ATOM 1663 C CA . GLU B 1 38 ? 10.971 27.977 47.650 1.00 21.05 38 GLU B CA 1
ATOM 1664 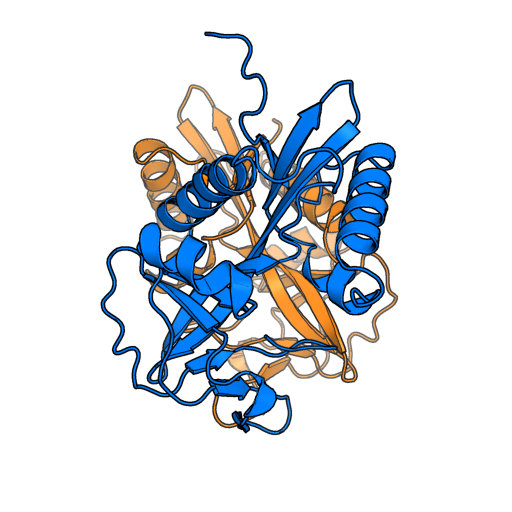C C . GLU B 1 38 ? 10.889 27.602 46.172 1.00 19.31 38 GLU B C 1
ATOM 1665 O O . GLU B 1 38 ? 11.080 28.497 45.326 1.00 17.63 38 GLU B O 1
ATOM 1671 N N . THR B 1 39 ? 10.545 26.352 45.851 1.00 17.57 39 THR B N 1
ATOM 1672 C CA . THR B 1 39 ? 10.448 25.980 44.430 1.00 16.77 39 THR B CA 1
ATOM 1673 C C . THR B 1 39 ? 9.109 26.521 43.882 1.00 14.32 39 THR B C 1
ATOM 1674 O O . THR B 1 39 ? 9.073 26.927 42.722 1.00 13.28 39 THR B O 1
ATOM 1678 N N . ASP B 1 40 ? 8.048 26.559 44.686 1.00 14.39 40 ASP B N 1
ATOM 1679 C CA . ASP B 1 40 ? 6.807 27.216 44.230 1.00 12.98 40 ASP B CA 1
ATOM 1680 C C . ASP B 1 40 ? 7.124 28.689 43.925 1.00 12.66 40 ASP B C 1
ATOM 1681 O O . ASP B 1 40 ? 6.603 29.267 42.932 1.00 11.87 40 ASP B O 1
ATOM 1686 N N . TRP B 1 41 ? 7.945 29.362 44.745 1.00 12.69 41 TRP B N 1
ATOM 1687 C CA . TRP B 1 41 ? 8.288 30.739 44.435 1.00 12.05 41 TRP B CA 1
ATOM 1688 C C . TRP B 1 41 ? 9.080 30.831 43.133 1.00 11.28 41 TRP B C 1
ATOM 1689 O O . TRP B 1 41 ? 8.775 31.722 42.273 1.00 10.96 41 TRP B O 1
ATOM 1700 N N . GLU B 1 42 ? 10.035 29.911 42.924 1.00 10.54 42 GLU B N 1
ATOM 1701 C CA . GLU B 1 42 ? 10.827 29.903 41.687 1.00 9.47 42 GLU B CA 1
ATOM 1702 C C . GLU B 1 42 ? 9.886 29.770 40.460 1.00 9.62 42 GLU B C 1
ATOM 1703 O O . GLU B 1 42 ? 10.107 30.414 39.414 1.00 10.23 42 GLU B O 1
ATOM 1709 N N . HIS B 1 43 ? 8.793 29.021 40.641 1.00 10.53 43 HIS B N 1
ATOM 1710 C CA . HIS B 1 43 ? 7.832 28.831 39.531 1.00 10.51 43 HIS B CA 1
ATOM 1711 C C . HIS B 1 43 ? 7.005 30.059 39.218 1.00 10.72 43 HIS B C 1
ATOM 1712 O O . HIS B 1 43 ? 6.371 30.065 38.158 1.00 9.96 43 HIS B O 1
ATOM 1719 N N . THR B 1 44 ? 7.005 31.111 40.059 1.00 9.94 44 THR B N 1
ATOM 1720 C CA . THR B 1 44 ? 6.242 32.325 39.810 1.00 10.34 44 THR B CA 1
ATOM 1721 C C . THR B 1 44 ? 7.122 33.308 39.051 1.00 10.25 44 THR B C 1
ATOM 1722 O O . THR B 1 44 ? 6.595 34.320 38.596 1.00 11.66 44 THR B O 1
ATOM 1726 N N . LEU B 1 45 ? 8.415 32.976 38.863 1.00 9.61 45 LEU B N 1
ATOM 1727 C CA . LEU B 1 45 ? 9.344 33.947 38.212 1.00 10.61 45 LEU B CA 1
ATOM 1728 C C . LEU B 1 45 ? 9.543 33.722 36.742 1.00 10.36 45 LEU B C 1
ATOM 1729 O O . LEU B 1 45 ? 9.503 32.596 36.248 1.00 9.83 45 LEU B O 1
ATOM 1734 N N . GLY B 1 46 ? 9.711 34.867 36.017 1.00 9.17 46 GLY B N 1
ATOM 1735 C CA . GLY B 1 46 ? 10.054 34.788 34.603 1.00 9.39 46 GLY B CA 1
ATOM 1736 C C . GLY B 1 46 ? 9.089 35.364 33.614 1.00 9.01 46 GLY B C 1
ATOM 1737 O O . GLY B 1 46 ? 9.478 35.559 32.445 1.00 8.98 46 GLY B O 1
ATOM 1738 N N . GLY B 1 47 ? 7.893 35.642 34.102 1.00 8.85 47 GLY B N 1
ATOM 1739 C CA . GLY B 1 47 ? 6.800 36.122 33.282 1.00 9.51 47 GLY B CA 1
ATOM 1740 C C . GLY B 1 47 ? 6.160 37.408 33.807 1.00 7.62 47 GLY B C 1
ATOM 1741 O O . GLY B 1 47 ? 6.869 38.296 34.354 1.00 8.68 47 GLY B O 1
ATOM 1742 N N . MET B 1 48 ? 4.875 37.551 33.549 1.00 7.68 48 MET B N 1
ATOM 1743 C CA . MET B 1 48 ? 4.154 38.742 33.928 1.00 8.46 48 MET B CA 1
ATOM 1744 C C . MET B 1 48 ? 3.397 38.568 35.248 1.00 9.48 48 MET B C 1
ATOM 1745 O O . MET B 1 48 ? 2.613 37.591 35.423 1.00 10.10 48 MET B O 1
ATOM 1750 N N . HIS B 1 49 ? 3.610 39.502 36.171 1.00 8.61 49 HIS B N 1
ATOM 1751 C CA . HIS B 1 49 ? 2.906 39.478 37.451 1.00 9.96 49 HIS B CA 1
ATOM 1752 C C . HIS B 1 49 ? 1.767 40.462 37.416 1.00 10.45 49 HIS B C 1
ATOM 1753 O O . HIS B 1 49 ? 1.972 41.645 37.120 1.00 11.40 49 HIS B O 1
ATOM 1760 N N . ALA B 1 50 ? 0.568 39.969 37.703 1.00 11.04 50 ALA B N 1
ATOM 1761 C CA . ALA B 1 50 ? -0.598 40.846 37.850 1.00 9.89 50 ALA B CA 1
ATOM 1762 C C . ALA B 1 50 ? -0.612 41.235 39.359 1.00 11.05 50 ALA B C 1
ATOM 1763 O O . ALA B 1 50 ? -0.644 40.363 40.224 1.00 11.96 50 ALA B O 1
ATOM 1765 N N . LEU B 1 51 ? -0.626 42.546 39.642 1.00 12.28 51 LEU B N 1
ATOM 1766 C CA . LEU B 1 51 ? -0.506 43.037 41.039 1.00 11.80 51 LEU B CA 1
ATOM 1767 C C . LEU B 1 51 ? -1.588 44.082 41.286 1.00 15.24 51 LEU B C 1
ATOM 1768 O O . LEU B 1 51 ? -1.922 44.872 40.432 1.00 15.16 51 LEU B O 1
ATOM 1773 N N . ILE B 1 52 ? -2.179 44.007 42.474 1.00 15.77 52 ILE B N 1
ATOM 1774 C CA . ILE B 1 52 ? -3.129 45.023 42.928 1.00 19.21 52 ILE B CA 1
ATOM 1775 C C . ILE B 1 52 ? -2.557 45.561 44.214 1.00 19.33 52 ILE B C 1
ATOM 1776 O O . ILE B 1 52 ? -2.159 44.828 45.125 1.00 19.05 52 ILE B O 1
ATOM 1781 N N . TRP B 1 53 ? -2.499 46.890 44.283 1.00 24.34 53 TRP B N 1
ATOM 1782 C CA . TRP B 1 53 ? -1.993 47.570 45.471 1.00 28.01 53 TRP B CA 1
ATOM 1783 C C . TRP B 1 53 ? -3.105 48.393 46.075 1.00 29.58 53 TRP B C 1
ATOM 1784 O O . TRP B 1 53 ? -4.055 48.767 45.389 1.00 29.93 53 TRP B O 1
ATOM 1795 N N . HIS B 1 54 ? -2.965 48.630 47.358 1.00 32.43 54 HIS B N 1
ATOM 1796 C CA . HIS B 1 54 ? -3.888 49.530 48.073 1.00 35.85 54 HIS B CA 1
ATOM 1797 C C . HIS B 1 54 ? -2.966 50.296 49.022 1.00 36.79 54 HIS B C 1
ATOM 1798 O O . HIS B 1 54 ? -2.302 49.712 49.873 1.00 36.06 54 HIS B O 1
ATOM 1805 N N . HIS B 1 55 ? -2.893 51.608 48.821 1.00 38.89 55 HIS B N 1
ATOM 1806 C CA . HIS B 1 55 ? -2.014 52.475 49.623 1.00 40.52 55 HIS B CA 1
ATOM 1807 C C . HIS B 1 55 ? -0.570 51.921 49.717 1.00 39.85 55 HIS B C 1
ATOM 1808 O O . HIS B 1 55 ? -0.017 51.813 50.830 1.00 40.25 55 HIS B O 1
ATOM 1815 N N . GLY B 1 56 ? 0.027 51.556 48.573 1.00 38.30 56 GLY B N 1
ATOM 1816 C CA . GLY B 1 56 ? 1.399 51.042 48.575 1.00 36.71 56 GLY B CA 1
ATOM 1817 C C . GLY B 1 56 ? 1.655 49.636 49.123 1.00 35.31 56 GLY B C 1
ATOM 1818 O O . GLY B 1 56 ? 2.813 49.200 49.272 1.00 35.36 56 GLY B O 1
ATOM 1819 N N . ALA B 1 57 ? 0.589 48.915 49.456 1.00 33.04 57 ALA B N 1
ATOM 1820 C CA . ALA B 1 57 ? 0.764 47.574 49.982 1.00 31.19 57 ALA B CA 1
ATOM 1821 C C . ALA B 1 57 ? 0.254 46.632 48.881 1.00 28.88 57 ALA B C 1
ATOM 1822 O O . ALA B 1 57 ? -0.741 46.939 48.225 1.00 28.33 57 ALA B O 1
ATOM 1824 N N . ILE B 1 58 ? 0.964 45.541 48.606 1.00 27.61 58 ILE B N 1
ATOM 1825 C CA . ILE B 1 58 ? 0.447 44.599 47.602 1.00 25.71 58 ILE B CA 1
ATOM 1826 C C . ILE B 1 58 ? -0.630 43.746 48.257 1.00 22.82 58 ILE B C 1
ATOM 1827 O O . ILE B 1 58 ? -0.377 43.079 49.233 1.00 23.60 58 ILE B O 1
ATOM 1832 N N . ILE B 1 59 ? -1.833 43.793 47.724 1.00 19.81 59 ILE B N 1
ATOM 1833 C CA . ILE B 1 59 ? -2.882 43.004 48.314 1.00 18.22 59 ILE B CA 1
ATOM 1834 C C . ILE B 1 59 ? -3.328 41.822 47.463 1.00 17.10 59 ILE B C 1
ATOM 1835 O O . ILE B 1 59 ? -4.164 41.036 47.911 1.00 16.40 59 ILE B O 1
ATOM 1840 N N . ALA B 1 60 ? -2.817 41.687 46.204 1.00 15.39 60 ALA B N 1
ATOM 1841 C CA . ALA B 1 60 ? -3.234 40.531 45.435 1.00 13.64 60 ALA B CA 1
ATOM 1842 C C . ALA B 1 60 ? -2.161 40.333 44.328 1.00 13.18 60 ALA B C 1
ATOM 1843 O O . ALA B 1 60 ? -1.564 41.338 43.879 1.00 14.14 60 ALA B O 1
ATOM 1845 N N . HIS B 1 61 ? -1.971 39.055 43.964 1.00 11.42 61 HIS B N 1
ATOM 1846 C CA . HIS B 1 61 ? -0.952 38.662 42.987 1.00 11.14 61 HIS B CA 1
ATOM 1847 C C . HIS B 1 61 ? -1.322 37.426 42.212 1.00 11.03 61 HIS B C 1
ATOM 1848 O O . HIS B 1 61 ? -1.904 36.482 42.741 1.00 11.04 61 HIS B O 1
ATOM 1855 N N . ALA B 1 62 ? -1.003 37.437 40.902 1.00 10.93 62 ALA B N 1
ATOM 1856 C CA . ALA B 1 62 ? -1.041 36.197 40.137 1.00 11.74 62 ALA B CA 1
ATOM 1857 C C . ALA B 1 62 ? 0.012 36.327 39.046 1.00 10.29 62 ALA B C 1
ATOM 1858 O O . ALA B 1 62 ? 0.084 37.379 38.434 1.00 13.98 62 ALA B O 1
ATOM 1860 N N . ALA B 1 63 ? 0.787 35.298 38.784 1.00 7.92 63 ALA B N 1
ATOM 1861 C CA . ALA B 1 63 ? 1.797 35.370 37.719 1.00 8.56 63 ALA B CA 1
ATOM 1862 C C . ALA B 1 63 ? 1.425 34.457 36.576 1.00 9.81 63 ALA B C 1
ATOM 1863 O O . ALA B 1 63 ? 0.762 33.434 36.770 1.00 10.46 63 ALA B O 1
ATOM 1865 N N . VAL B 1 64 ? 1.771 34.862 35.347 1.00 8.48 64 VAL B N 1
ATOM 1866 C CA . VAL B 1 64 ? 1.582 33.964 34.179 1.00 9.75 64 VAL B CA 1
ATOM 1867 C C . VAL B 1 64 ? 2.975 33.804 33.562 1.00 9.19 64 VAL B C 1
ATOM 1868 O O . VAL B 1 64 ? 3.671 34.800 33.168 1.00 9.72 64 VAL B O 1
ATOM 1872 N N . ILE B 1 65 ? 3.443 32.533 33.522 1.00 9.29 65 ILE B N 1
ATOM 1873 C CA . ILE B 1 65 ? 4.777 32.254 33.015 1.00 11.03 65 ILE B CA 1
ATOM 1874 C C . ILE B 1 65 ? 4.656 31.406 31.746 1.00 9.88 65 ILE B C 1
ATOM 1875 O O . ILE B 1 65 ? 3.679 30.682 31.528 1.00 10.54 65 ILE B O 1
ATOM 1880 N N . GLN B 1 66 ? 5.655 31.489 30.912 1.00 8.44 66 GLN B N 1
ATOM 1881 C CA . GLN B 1 66 ? 5.625 30.769 29.665 1.00 8.82 66 GLN B CA 1
ATOM 1882 C C . GLN B 1 66 ? 6.214 29.365 29.811 1.00 8.96 66 GLN B C 1
ATOM 1883 O O . GLN B 1 66 ? 7.295 29.180 30.370 1.00 9.72 66 GLN B O 1
ATOM 1889 N N . ARG B 1 67 ? 5.497 28.357 29.255 1.00 8.19 67 ARG B N 1
ATOM 1890 C CA . ARG B 1 67 ? 6.054 26.980 29.171 1.00 9.53 67 ARG B CA 1
ATOM 1891 C C . ARG B 1 67 ? 5.367 26.295 27.989 1.00 8.77 67 ARG B C 1
ATOM 1892 O O . ARG B 1 67 ? 4.627 26.941 27.246 1.00 9.01 67 ARG B O 1
ATOM 1900 N N . ARG B 1 68 ? 5.737 25.016 27.775 1.00 9.29 68 ARG B N 1
ATOM 1901 C CA . ARG B 1 68 ? 5.086 24.255 26.710 1.00 8.47 68 ARG B CA 1
ATOM 1902 C C . ARG B 1 68 ? 4.280 23.143 27.311 1.00 9.90 68 ARG B C 1
ATOM 1903 O O . ARG B 1 68 ? 4.744 22.483 28.252 1.00 9.96 68 ARG B O 1
ATOM 1911 N N . LEU B 1 69 ? 3.084 22.901 26.754 1.00 8.54 69 LEU B N 1
ATOM 1912 C CA . LEU B 1 69 ? 2.292 21.725 27.118 1.00 9.58 69 LEU B CA 1
ATOM 1913 C C . LEU B 1 69 ? 2.097 20.891 25.861 1.00 9.52 69 LEU B C 1
ATOM 1914 O O . LEU B 1 69 ? 1.683 21.429 24.821 1.00 10.09 69 LEU B O 1
ATOM 1919 N N . ILE B 1 70 ? 2.443 19.596 25.925 1.00 9.63 70 ILE B N 1
ATOM 1920 C CA . ILE B 1 70 ? 2.346 18.738 24.727 1.00 10.47 70 ILE B CA 1
ATOM 1921 C C . ILE B 1 70 ? 0.979 18.048 24.673 1.00 10.00 70 ILE B C 1
ATOM 1922 O O . ILE B 1 70 ? 0.566 17.402 25.642 1.00 11.07 70 ILE B O 1
ATOM 1927 N N . TYR B 1 71 ? 0.299 18.322 23.584 1.00 10.79 71 TYR B N 1
ATOM 1928 C CA . TYR B 1 71 ? -1.093 17.836 23.349 1.00 10.50 71 TYR B CA 1
ATOM 1929 C C . TYR B 1 71 ? -1.119 17.316 21.935 1.00 11.54 71 TYR B C 1
ATOM 1930 O O . TYR B 1 71 ? -0.800 18.060 21.005 1.00 12.78 71 TYR B O 1
ATOM 1939 N N . ARG B 1 72 ? -1.510 16.030 21.789 1.00 12.54 72 ARG B N 1
ATOM 1940 C CA . ARG B 1 72 ? -1.549 15.366 20.447 1.00 15.04 72 ARG B CA 1
ATOM 1941 C C . ARG B 1 72 ? -0.292 15.622 19.607 1.00 13.90 72 ARG B C 1
ATOM 1942 O O . ARG B 1 72 ? -0.385 15.996 18.446 1.00 17.01 72 ARG B O 1
ATOM 1950 N N . GLY B 1 73 ? 0.873 15.486 20.263 1.00 16.42 73 GLY B N 1
ATOM 1951 C CA . GLY B 1 73 ? 2.150 15.666 19.567 1.00 16.89 73 GLY B CA 1
ATOM 1952 C C . GLY B 1 73 ? 2.656 17.101 19.353 1.00 17.00 73 GLY B C 1
ATOM 1953 O O . GLY B 1 73 ? 3.750 17.295 18.794 1.00 19.21 73 GLY B O 1
ATOM 1954 N N . ASN B 1 74 ? 1.855 18.085 19.744 1.00 16.21 74 ASN B N 1
ATOM 1955 C CA . ASN B 1 74 ? 2.270 19.480 19.496 1.00 15.72 74 ASN B CA 1
ATOM 1956 C C . ASN B 1 74 ? 2.637 20.123 20.803 1.00 14.31 74 ASN B C 1
ATOM 1957 O O . ASN B 1 74 ? 1.874 20.013 21.788 1.00 13.72 74 ASN B O 1
ATOM 1962 N N . ALA B 1 75 ? 3.756 20.850 20.776 1.00 11.07 75 ALA B N 1
ATOM 1963 C CA . ALA B 1 75 ? 4.187 21.560 22.023 1.00 11.07 75 ALA B CA 1
ATOM 1964 C C . ALA B 1 75 ? 3.532 22.953 21.996 1.00 9.76 75 ALA B C 1
ATOM 1965 O O . ALA B 1 75 ? 4.091 23.908 21.383 1.00 10.67 75 ALA B O 1
ATOM 1967 N N . LEU B 1 76 ? 2.370 23.055 22.635 1.00 8.82 76 LEU B N 1
ATOM 1968 C CA . LEU B 1 76 ? 1.564 24.278 22.649 1.00 9.59 76 LEU B CA 1
ATOM 1969 C C . LEU B 1 76 ? 2.255 25.340 23.531 1.00 8.65 76 LEU B C 1
ATOM 1970 O O . LEU B 1 76 ? 2.777 25.046 24.620 1.00 9.36 76 LEU B O 1
ATOM 1975 N N . ARG B 1 77 ? 2.229 26.567 23.037 1.00 9.22 77 ARG B N 1
ATOM 1976 C CA . ARG B 1 77 ? 2.808 27.727 23.788 1.00 8.14 77 ARG B CA 1
ATOM 1977 C C . ARG B 1 77 ? 1.779 28.118 24.862 1.00 9.16 77 ARG B C 1
ATOM 1978 O O . ARG B 1 77 ? 0.657 28.645 24.595 1.00 9.30 77 ARG B O 1
ATOM 1986 N N . CYS B 1 78 ? 2.152 27.898 26.111 1.00 7.95 78 CYS B N 1
ATOM 1987 C CA . CYS B 1 78 ? 1.246 28.014 27.234 1.00 8.74 78 CYS B CA 1
ATOM 1988 C C . CYS B 1 78 ? 1.588 29.110 28.239 1.00 7.24 78 CYS B C 1
ATOM 1989 O O . CYS B 1 78 ? 2.761 29.326 28.554 1.00 9.08 78 CYS B O 1
ATOM 1992 N N . GLY B 1 79 ? 0.565 29.886 28.617 1.00 7.31 79 GLY B N 1
ATOM 1993 C CA . GLY B 1 79 ? 0.728 30.803 29.765 1.00 8.15 79 GLY B CA 1
ATOM 1994 C C . GLY B 1 79 ? 0.224 30.054 30.984 1.00 8.13 79 GLY B C 1
ATOM 1995 O O . GLY B 1 79 ? -0.955 29.692 31.086 1.00 9.42 79 GLY B O 1
ATOM 1996 N N . TYR B 1 80 ? 1.118 29.788 31.920 1.00 7.75 80 TYR B N 1
ATOM 1997 C CA . TYR B 1 80 ? 0.793 28.959 33.095 1.00 8.26 80 TYR B CA 1
ATOM 1998 C C . TYR B 1 80 ? 0.684 29.857 34.325 1.00 9.26 80 TYR B C 1
ATOM 1999 O O . TYR B 1 80 ? 1.569 30.695 34.578 1.00 9.49 80 TYR B O 1
ATOM 2008 N N . VAL B 1 81 ? -0.382 29.690 35.079 1.00 8.48 81 VAL B N 1
ATOM 2009 C CA . VAL B 1 81 ? -0.662 30.625 36.180 1.00 8.65 81 VAL B CA 1
ATOM 2010 C C . VAL B 1 81 ? -0.143 30.123 37.486 1.00 9.73 81 VAL B C 1
ATOM 2011 O O . VAL B 1 81 ? -0.390 28.976 37.827 1.00 13.05 81 VAL B O 1
ATOM 2015 N N . GLU B 1 82 ? 0.609 30.975 38.179 1.00 9.56 82 GLU B N 1
ATOM 2016 C CA . GLU B 1 82 ? 1.250 30.562 39.452 1.00 10.37 82 GLU B CA 1
ATOM 2017 C C . GLU B 1 82 ? 1.071 31.615 40.517 1.00 9.66 82 GLU B C 1
ATOM 2018 O O . GLU B 1 82 ? 1.053 32.799 40.270 1.00 10.45 82 GLU B O 1
ATOM 2024 N N . GLY B 1 83 ? 1.050 31.150 41.771 1.00 9.58 83 GLY B N 1
ATOM 2025 C CA . GLY B 1 83 ? 1.023 32.062 42.910 1.00 10.79 83 GLY B CA 1
ATOM 2026 C C . GLY B 1 83 ? -0.184 32.931 43.058 1.00 10.56 83 GLY B C 1
ATOM 2027 O O . GLY B 1 83 ? -0.051 34.068 43.536 1.00 11.73 83 GLY B O 1
ATOM 2028 N N . VAL B 1 84 ? -1.384 32.453 42.665 1.00 11.86 84 VAL B N 1
ATOM 2029 C CA . VAL B 1 84 ? -2.595 33.267 42.792 1.00 12.10 84 VAL B CA 1
ATOM 2030 C C . VAL B 1 84 ? -2.915 33.443 44.302 1.00 12.15 84 VAL B C 1
ATOM 2031 O O . VAL B 1 84 ? -3.122 32.466 45.030 1.00 13.76 84 VAL B O 1
ATOM 2035 N N . ALA B 1 85 ? -2.975 34.672 44.718 1.00 12.51 85 ALA B N 1
ATOM 2036 C CA . ALA B 1 85 ? -3.175 34.940 46.161 1.00 12.32 85 ALA B CA 1
ATOM 2037 C C . ALA B 1 85 ? -3.794 36.288 46.374 1.00 13.02 85 ALA B C 1
ATOM 2038 O O . ALA B 1 85 ? -3.396 37.295 45.780 1.00 12.13 85 ALA B O 1
ATOM 2040 N N . VAL B 1 86 ? -4.732 36.334 47.333 1.00 13.68 86 VAL B N 1
ATOM 2041 C CA . VAL B 1 86 ? -5.320 37.594 47.793 1.00 13.51 86 VAL B CA 1
ATOM 2042 C C . VAL B 1 86 ? -5.007 37.636 49.339 1.00 13.96 86 VAL B C 1
ATOM 2043 O O . VAL B 1 86 ? -5.182 36.640 50.037 1.00 14.69 86 VAL B O 1
ATOM 2047 N N . ARG B 1 87 ? -4.527 38.771 49.783 1.00 14.10 87 ARG B N 1
ATOM 2048 C CA . ARG B 1 87 ? -4.150 38.916 51.228 1.00 14.90 87 ARG B CA 1
ATOM 2049 C C . ARG B 1 87 ? -5.397 38.625 52.021 1.00 15.22 87 ARG B C 1
ATOM 2050 O O . ARG B 1 87 ? -6.472 39.064 51.672 1.00 16.36 87 ARG B O 1
ATOM 2058 N N . ALA B 1 88 ? -5.230 37.884 53.097 1.00 15.75 88 ALA B N 1
ATOM 2059 C CA . ALA B 1 88 ? -6.402 37.401 53.843 1.00 16.76 88 ALA B CA 1
ATOM 2060 C C . ALA B 1 88 ? -7.450 38.410 54.241 1.00 17.40 88 ALA B C 1
ATOM 2061 O O . ALA B 1 88 ? -8.627 38.102 54.127 1.00 18.41 88 ALA B O 1
ATOM 2063 N N . ASP B 1 89 ? -7.047 39.575 54.702 1.00 18.05 89 ASP B N 1
ATOM 2064 C CA . ASP B 1 89 ? -7.978 40.600 55.127 1.00 19.15 89 ASP B CA 1
ATOM 2065 C C . ASP B 1 89 ? -8.701 41.263 53.969 1.00 19.71 89 ASP B C 1
ATOM 2066 O O . ASP B 1 89 ? -9.690 41.965 54.157 1.00 20.96 89 ASP B O 1
ATOM 2071 N N . TRP B 1 90 ? -8.215 41.018 52.734 1.00 16.87 90 TRP B N 1
ATOM 2072 C CA . TRP B 1 90 ? -8.887 41.555 51.551 1.00 18.34 90 TRP B CA 1
ATOM 2073 C C . TRP B 1 90 ? -9.710 40.494 50.795 1.00 17.03 90 TRP B C 1
ATOM 2074 O O . TRP B 1 90 ? -10.167 40.796 49.662 1.00 20.54 90 TRP B O 1
ATOM 2085 N N . ARG B 1 91 ? -9.865 39.295 51.305 1.00 17.57 91 ARG B N 1
ATOM 2086 C CA . ARG B 1 91 ? -10.663 38.254 50.620 1.00 18.37 91 ARG B CA 1
ATOM 2087 C C . ARG B 1 91 ? -12.158 38.519 50.626 1.00 20.72 91 ARG B C 1
ATOM 2088 O O . ARG B 1 91 ? -12.666 39.271 51.482 1.00 20.44 91 ARG B O 1
ATOM 2096 N N . GLY B 1 92 ? -12.818 37.906 49.644 1.00 20.87 92 GLY B N 1
ATOM 2097 C CA . GLY B 1 92 ? -14.266 38.032 49.513 1.00 23.43 92 GLY B CA 1
ATOM 2098 C C . GLY B 1 92 ? -14.741 39.343 48.930 1.00 24.67 92 GLY B C 1
ATOM 2099 O O . GLY B 1 92 ? -15.925 39.724 49.174 1.00 26.13 92 GLY B O 1
ATOM 2100 N N . GLN B 1 93 ? -13.869 40.067 48.216 1.00 24.18 93 GLN B N 1
ATOM 2101 C CA . GLN B 1 93 ? -14.192 41.346 47.567 1.00 24.29 93 GLN B CA 1
ATOM 2102 C C . GLN B 1 93 ? -13.959 41.177 46.035 1.00 23.00 93 GLN B C 1
ATOM 2103 O O . GLN B 1 93 ? -13.846 42.160 45.334 1.00 22.25 93 GLN B O 1
ATOM 2109 N N . ARG B 1 94 ? -13.826 39.927 45.619 1.00 22.41 94 ARG B N 1
ATOM 2110 C CA . ARG B 1 94 ? -13.612 39.555 44.201 1.00 22.18 94 ARG B CA 1
ATOM 2111 C C . ARG B 1 94 ? -12.354 40.124 43.604 1.00 21.43 94 ARG B C 1
ATOM 2112 O O . ARG B 1 94 ? -12.255 40.301 42.373 1.00 19.52 94 ARG B O 1
ATOM 2120 N N . LEU B 1 95 ? -11.347 40.402 44.427 1.00 17.87 95 LEU B N 1
ATOM 2121 C CA . LEU B 1 95 ? -10.077 40.861 43.881 1.00 17.94 95 LEU B CA 1
ATOM 2122 C C . LEU B 1 95 ? -9.486 39.819 42.944 1.00 16.49 95 LEU B C 1
ATOM 2123 O O . LEU B 1 95 ? -8.771 40.174 41.966 1.00 17.12 95 LEU B O 1
ATOM 2128 N N . VAL B 1 96 ? -9.708 38.553 43.204 1.00 15.02 96 VAL B N 1
ATOM 2129 C CA . VAL B 1 96 ? -9.140 37.526 42.318 1.00 15.32 96 VAL B CA 1
ATOM 2130 C C . VAL B 1 96 ? -9.711 37.705 40.892 1.00 16.00 96 VAL B C 1
ATOM 2131 O O . VAL B 1 96 ? -9.033 37.355 39.916 1.00 14.38 96 VAL B O 1
ATOM 2135 N N . SER B 1 97 ? -10.936 38.218 40.748 1.00 14.60 97 SER B N 1
ATOM 2136 C CA . SER B 1 97 ? -11.472 38.429 39.392 1.00 15.98 97 SER B CA 1
ATOM 2137 C C . SER B 1 97 ? -10.622 39.457 38.656 1.00 14.66 97 SER B C 1
ATOM 2138 O O . SER B 1 97 ? -10.415 39.324 37.431 1.00 14.23 97 SER B O 1
ATOM 2141 N N . ALA B 1 98 ? -10.139 40.500 39.347 1.00 15.51 98 ALA B N 1
ATOM 2142 C CA . ALA B 1 98 ? -9.343 41.516 38.689 1.00 14.32 98 ALA B CA 1
ATOM 2143 C C . ALA B 1 98 ? -7.961 40.951 38.319 1.00 15.08 98 ALA B C 1
ATOM 2144 O O . ALA B 1 98 ? -7.388 41.256 37.269 1.00 14.35 98 ALA B O 1
ATOM 2146 N N . LEU B 1 99 ? -7.418 40.070 39.161 1.00 13.15 99 LEU B N 1
ATOM 2147 C CA . LEU B 1 99 ? -6.140 39.414 38.846 1.00 13.17 99 LEU B CA 1
ATOM 2148 C C . LEU B 1 99 ? -6.355 38.586 37.605 1.00 13.39 99 LEU B C 1
ATOM 2149 O O . LEU B 1 99 ? -5.525 38.625 36.671 1.00 13.71 99 LEU B O 1
ATOM 2154 N N . LEU B 1 100 ? -7.433 37.792 37.558 1.00 12.25 100 LEU B N 1
ATOM 2155 C CA . LEU B 1 100 ? -7.591 36.899 36.423 1.00 12.73 100 LEU B CA 1
ATOM 2156 C C . LEU B 1 100 ? -7.968 37.698 35.159 1.00 12.61 100 LEU B C 1
ATOM 2157 O O . LEU B 1 100 ? -7.582 37.261 34.030 1.00 12.91 100 LEU B O 1
ATOM 2162 N N . ASP B 1 101 ? -8.671 38.831 35.239 1.00 12.08 101 ASP B N 1
ATOM 2163 C CA . ASP B 1 101 ? -8.868 39.621 33.988 1.00 11.50 101 ASP B CA 1
ATOM 2164 C C . ASP B 1 101 ? -7.496 39.952 33.391 1.00 10.90 101 ASP B C 1
ATOM 2165 O O . ASP B 1 101 ? -7.374 39.898 32.149 1.00 12.62 101 ASP B O 1
ATOM 2170 N N . ALA B 1 102 ? -6.500 40.311 34.197 1.00 11.52 102 ALA B N 1
ATOM 2171 C CA . ALA B 1 102 ? -5.189 40.700 33.658 1.00 11.43 102 ALA B CA 1
ATOM 2172 C C . ALA B 1 102 ? -4.430 39.466 33.078 1.00 12.04 102 ALA B C 1
ATOM 2173 O O . ALA B 1 102 ? -3.906 39.530 31.971 1.00 12.08 102 ALA B O 1
ATOM 2175 N N . VAL B 1 103 ? -4.412 38.360 33.835 1.00 12.86 103 VAL B N 1
ATOM 2176 C CA . VAL B 1 103 ? -3.742 37.184 33.347 1.00 13.62 103 VAL B CA 1
ATOM 2177 C C . VAL B 1 103 ? -4.360 36.604 32.048 1.00 11.87 103 VAL B C 1
ATOM 2178 O O . VAL B 1 103 ? -3.581 36.209 31.131 1.00 11.70 103 VAL B O 1
ATOM 2182 N N . GLU B 1 104 ? -5.693 36.603 31.961 1.00 11.63 104 GLU B N 1
ATOM 2183 C CA . GLU B 1 104 ? -6.401 36.108 30.755 1.00 11.05 104 GLU B CA 1
ATOM 2184 C C . GLU B 1 104 ? -6.131 37.066 29.580 1.00 11.27 104 GLU B C 1
ATOM 2185 O O . GLU B 1 104 ? -6.049 36.594 28.417 1.00 11.47 104 GLU B O 1
ATOM 2191 N N . GLN B 1 105 ? -5.980 38.393 29.814 1.00 10.83 105 GLN B N 1
ATOM 2192 C CA . GLN B 1 105 ? -5.636 39.308 28.731 1.00 10.82 105 GLN B CA 1
ATOM 2193 C C . GLN B 1 105 ? -4.244 38.920 28.178 1.00 10.82 105 GLN B C 1
ATOM 2194 O O . GLN B 1 105 ? -4.015 38.914 26.956 1.00 11.59 105 GLN B O 1
ATOM 2200 N N . VAL B 1 106 ? -3.299 38.609 29.061 1.00 9.94 106 VAL B N 1
ATOM 2201 C CA . VAL B 1 106 ? -1.996 38.176 28.603 1.00 11.11 106 VAL B CA 1
ATOM 2202 C C . VAL B 1 106 ? -2.134 36.904 27.755 1.00 9.59 106 VAL B C 1
ATOM 2203 O O . VAL B 1 106 ? -1.467 36.811 26.660 1.00 9.88 106 VAL B O 1
ATOM 2207 N N . MET B 1 107 ? -2.922 35.926 28.227 1.00 10.06 107 MET B N 1
ATOM 2208 C CA . MET B 1 107 ? -3.113 34.702 27.443 1.00 9.10 107 MET B CA 1
ATOM 2209 C C . MET B 1 107 ? -3.660 34.981 26.031 1.00 10.12 107 MET B C 1
ATOM 2210 O O . MET B 1 107 ? -3.126 34.470 25.032 1.00 10.97 107 MET B O 1
ATOM 2215 N N . ARG B 1 108 ? -4.670 35.840 25.961 1.00 10.45 108 ARG B N 1
ATOM 2216 C CA . ARG B 1 108 ? -5.268 36.101 24.646 1.00 11.09 108 ARG B CA 1
ATOM 2217 C C . ARG B 1 108 ? -4.269 36.730 23.703 1.00 11.45 108 ARG B C 1
ATOM 2218 O O . ARG B 1 108 ? -4.295 36.471 22.470 1.00 11.85 108 ARG B O 1
ATOM 2226 N N . GLY B 1 109 ? -3.393 37.572 24.231 1.00 9.67 109 GLY B N 1
ATOM 2227 C CA . GLY B 1 109 ? -2.449 38.267 23.363 1.00 10.73 109 GLY B CA 1
ATOM 2228 C C . GLY B 1 109 ? -1.173 37.509 23.042 1.00 10.99 109 GLY B C 1
ATOM 2229 O O . GLY B 1 109 ? -0.506 37.849 22.065 1.00 13.33 109 GLY B O 1
ATOM 2230 N N . ALA B 1 110 ? -0.832 36.474 23.819 1.00 10.08 110 ALA B N 1
ATOM 2231 C CA . ALA B 1 110 ? 0.473 35.855 23.654 1.00 10.70 110 ALA B CA 1
ATOM 2232 C C . ALA B 1 110 ? 0.594 34.364 23.535 1.00 9.51 110 ALA B C 1
ATOM 2233 O O . ALA B 1 110 ? 1.635 33.879 23.102 1.00 10.49 110 ALA B O 1
ATOM 2235 N N . TYR B 1 111 ? -0.454 33.651 23.939 1.00 9.41 111 TYR B N 1
ATOM 2236 C CA . TYR B 1 111 ? -0.364 32.191 24.043 1.00 9.54 111 TYR B CA 1
ATOM 2237 C C . TYR B 1 111 ? -1.445 31.448 23.327 1.00 10.76 111 TYR B C 1
ATOM 2238 O O . TYR B 1 111 ? -2.462 32.043 22.890 1.00 11.32 111 TYR B O 1
ATOM 2247 N N . GLN B 1 112 ? -1.251 30.124 23.230 1.00 9.49 112 GLN B N 1
ATOM 2248 C CA . GLN B 1 112 ? -2.282 29.294 22.536 1.00 10.98 112 GLN B CA 1
ATOM 2249 C C . GLN B 1 112 ? -3.298 28.815 23.527 1.00 10.96 112 GLN B C 1
ATOM 2250 O O . GLN B 1 112 ? -4.457 28.518 23.179 1.00 11.17 112 GLN B O 1
ATOM 2256 N N . LEU B 1 113 ? -2.902 28.709 24.793 1.00 9.76 113 LEU B N 1
ATOM 2257 C CA . LEU B 1 113 ? -3.841 28.354 25.865 1.00 8.69 113 LEU B CA 1
ATOM 2258 C C . LEU B 1 113 ? -3.231 28.807 27.203 1.00 8.23 113 LEU B C 1
ATOM 2259 O O . LEU B 1 113 ? -2.001 28.941 27.330 1.00 9.28 113 LEU B O 1
ATOM 2264 N N . GLY B 1 114 ? -4.101 29.016 28.175 1.00 9.57 114 GLY B N 1
ATOM 2265 C CA . GLY B 1 114 ? -3.650 29.144 29.574 1.00 8.63 114 GLY B CA 1
ATOM 2266 C C . GLY B 1 114 ? -3.821 27.790 30.228 1.00 9.13 114 GLY B C 1
ATOM 2267 O O . GLY B 1 114 ? -4.626 26.921 29.808 1.00 9.72 114 GLY B O 1
ATOM 2268 N N . ALA B 1 115 ? -3.081 27.609 31.318 1.00 8.71 115 ALA B N 1
ATOM 2269 C CA . ALA B 1 115 ? -3.258 26.391 32.124 1.00 8.71 115 ALA B CA 1
ATOM 2270 C C . ALA B 1 115 ? -2.831 26.690 33.543 1.00 8.54 115 ALA B C 1
ATOM 2271 O O . ALA B 1 115 ? -2.065 27.666 33.806 1.00 8.94 115 ALA B O 1
ATOM 2273 N N . LEU B 1 116 ? -3.266 25.838 34.462 1.00 8.97 116 LEU B N 1
ATOM 2274 C CA . LEU B 1 116 ? -2.944 26.020 35.870 1.00 9.18 116 LEU B CA 1
ATOM 2275 C C . LEU B 1 116 ? -3.379 24.785 36.632 1.00 10.47 116 LEU B C 1
ATOM 2276 O O . LEU B 1 116 ? -4.091 23.913 36.074 1.00 9.69 116 LEU B O 1
ATOM 2281 N N . SER B 1 117 ? -2.935 24.699 37.888 1.00 10.63 117 SER B N 1
ATOM 2282 C CA . SER B 1 117 ? -3.274 23.593 38.803 1.00 12.69 117 SER B CA 1
ATOM 2283 C C . SER B 1 117 ? -4.035 24.170 39.963 1.00 13.81 117 SER B C 1
ATOM 2284 O O . SER B 1 117 ? -3.470 24.970 40.750 1.00 16.05 117 SER B O 1
ATOM 2287 N N . SER B 1 118 ? -5.311 23.812 40.080 1.00 12.75 118 SER B N 1
ATOM 2288 C CA . SER B 1 118 ? -6.235 24.346 41.111 1.00 15.56 118 SER B CA 1
ATOM 2289 C C . SER B 1 118 ? -6.495 23.378 42.284 1.00 19.02 118 SER B C 1
ATOM 2290 O O . SER B 1 118 ? -6.582 22.172 42.102 1.00 19.33 118 SER B O 1
ATOM 2293 N N . SER B 1 119 ? -6.722 23.966 43.455 1.00 21.73 119 SER B N 1
ATOM 2294 C CA . SER B 1 119 ? -7.197 23.167 44.611 1.00 23.69 119 SER B CA 1
ATOM 2295 C C . SER B 1 119 ? -8.663 22.802 44.328 1.00 24.10 119 SER B C 1
ATOM 2296 O O . SER B 1 119 ? -9.365 23.415 43.502 1.00 21.59 119 SER B O 1
ATOM 2299 N N . ALA B 1 120 ? -9.216 21.868 45.101 1.00 24.56 120 ALA B N 1
ATOM 2300 C CA . ALA B 1 120 ? -10.590 21.520 44.840 1.00 25.03 120 ALA B CA 1
ATOM 2301 C C . ALA B 1 120 ? -11.512 22.700 45.136 1.00 25.86 120 ALA B C 1
ATOM 2302 O O . ALA B 1 120 ? -12.499 22.924 44.420 1.00 25.09 120 ALA B O 1
ATOM 2304 N N . ARG B 1 121 ? -11.176 23.512 46.128 1.00 26.98 121 ARG B N 1
ATOM 2305 C CA . ARG B 1 121 ? -12.147 24.551 46.403 1.00 28.87 121 ARG B CA 1
ATOM 2306 C C . ARG B 1 121 ? -12.136 25.708 45.436 1.00 27.43 121 ARG B C 1
ATOM 2307 O O . ARG B 1 121 ? -13.173 26.350 45.283 1.00 27.18 121 ARG B O 1
ATOM 2315 N N . ALA B 1 122 ? -11.021 25.914 44.710 1.00 26.21 122 ALA B N 1
ATOM 2316 C CA . ALA B 1 122 ? -10.958 27.012 43.756 1.00 24.86 122 ALA B CA 1
ATOM 2317 C C . ALA B 1 122 ? -11.445 26.606 42.378 1.00 22.25 122 ALA B C 1
ATOM 2318 O O . ALA B 1 122 ? -11.485 27.450 41.457 1.00 20.98 122 ALA B O 1
ATOM 2320 N N . ARG B 1 123 ? -11.805 25.327 42.209 1.00 21.25 123 ARG B N 1
ATOM 2321 C CA . ARG B 1 123 ? -12.312 24.850 40.944 1.00 20.63 123 ARG B CA 1
ATOM 2322 C C . ARG B 1 123 ? -13.454 25.747 40.486 1.00 20.06 123 ARG B C 1
ATOM 2323 O O . ARG B 1 123 ? -13.512 26.088 39.318 1.00 19.46 123 ARG B O 1
ATOM 2331 N N . ARG B 1 124 ? -14.382 26.108 41.364 1.00 19.75 124 ARG B N 1
ATOM 2332 C CA . ARG B 1 124 ? -15.552 26.900 40.942 1.00 19.43 124 ARG B CA 1
ATOM 2333 C C . ARG B 1 124 ? -15.162 28.251 40.367 1.00 18.22 124 ARG B C 1
ATOM 2334 O O . ARG B 1 124 ? -15.756 28.709 39.376 1.00 18.11 124 ARG B O 1
ATOM 2342 N N . LEU B 1 125 ? -14.156 28.862 40.944 1.00 16.70 125 LEU B N 1
ATOM 2343 C CA . LEU B 1 125 ? -13.716 30.161 40.481 1.00 16.04 125 LEU B CA 1
ATOM 2344 C C . LEU B 1 125 ? -13.241 30.053 39.018 1.00 14.34 125 LEU B C 1
ATOM 2345 O O . LEU B 1 125 ? -13.695 30.790 38.168 1.00 15.71 125 LEU B O 1
ATOM 2350 N N . TYR B 1 126 ? -12.392 29.096 38.742 1.00 13.34 126 TYR B N 1
ATOM 2351 C CA . TYR B 1 126 ? -11.908 29.006 37.372 1.00 12.15 126 TYR B CA 1
ATOM 2352 C C . TYR B 1 126 ? -12.977 28.567 36.378 1.00 12.15 126 TYR B C 1
ATOM 2353 O O . TYR B 1 126 ? -13.049 29.121 35.286 1.00 10.71 126 TYR B O 1
ATOM 2362 N N . ALA B 1 127 ? -13.749 27.566 36.741 1.00 12.10 127 ALA B N 1
ATOM 2363 C CA . ALA B 1 127 ? -14.779 27.158 35.848 1.00 10.62 127 ALA B CA 1
ATOM 2364 C C . ALA B 1 127 ? -15.750 28.282 35.520 1.00 11.14 127 ALA B C 1
ATOM 2365 O O . ALA B 1 127 ? -16.194 28.385 34.378 1.00 11.42 127 ALA B O 1
ATOM 2367 N N . SER B 1 128 ? -16.042 29.134 36.496 1.00 11.63 128 SER B N 1
ATOM 2368 C CA . SER B 1 128 ? -17.058 30.172 36.232 1.00 12.13 128 SER B CA 1
ATOM 2369 C C . SER B 1 128 ? -16.578 31.140 35.170 1.00 11.93 128 SER B C 1
ATOM 2370 O O . SER B 1 128 ? -17.382 31.810 34.535 1.00 11.33 128 SER B O 1
ATOM 2373 N N . ARG B 1 129 ? -15.249 31.221 34.972 1.00 11.58 129 ARG B N 1
ATOM 2374 C CA . ARG B 1 129 ? -14.663 32.154 33.996 1.00 11.39 129 ARG B CA 1
ATOM 2375 C C . ARG B 1 129 ? -14.359 31.501 32.647 1.00 10.95 129 ARG B C 1
ATOM 2376 O O . ARG B 1 129 ? -13.730 32.110 31.791 1.00 12.40 129 ARG B O 1
ATOM 2384 N N . GLY B 1 130 ? -14.761 30.234 32.482 1.00 9.83 130 GLY B N 1
ATOM 2385 C CA . GLY B 1 130 ? -14.501 29.600 31.209 1.00 9.94 130 GLY B CA 1
ATOM 2386 C C . GLY B 1 130 ? -13.296 28.660 31.159 1.00 9.74 130 GLY B C 1
ATOM 2387 O O . GLY B 1 130 ? -12.957 28.218 30.071 1.00 9.31 130 GLY B O 1
ATOM 2388 N N . TRP B 1 131 ? -12.666 28.419 32.311 1.00 9.02 131 TRP B N 1
ATOM 2389 C CA . TRP B 1 131 ? -11.566 27.440 32.311 1.00 8.47 131 TRP B CA 1
ATOM 2390 C C . TRP B 1 131 ? -12.208 26.026 32.347 1.00 9.04 131 TRP B C 1
ATOM 2391 O O . TRP B 1 131 ? -13.290 25.796 32.937 1.00 9.87 131 TRP B O 1
ATOM 2402 N N . LEU B 1 132 ? -11.470 25.084 31.761 1.00 8.45 132 LEU B N 1
ATOM 2403 C CA . LEU B 1 132 ? -12.042 23.726 31.597 1.00 8.64 132 LEU B CA 1
ATOM 2404 C C . LEU B 1 132 ? -11.194 22.754 32.408 1.00 9.71 132 LEU B C 1
ATOM 2405 O O . LEU B 1 132 ? -9.951 22.766 32.312 1.00 8.67 132 LEU B O 1
ATOM 2410 N N . PRO B 1 133 ? -11.808 21.894 33.203 1.00 9.24 133 PRO B N 1
ATOM 2411 C CA . PRO B 1 133 ? -11.084 20.886 34.020 1.00 10.15 133 PRO B CA 1
ATOM 2412 C C . PRO B 1 133 ? -10.574 19.799 33.119 1.00 10.36 133 PRO B C 1
ATOM 2413 O O . PRO B 1 133 ? -11.363 19.206 32.331 1.00 13.65 133 PRO B O 1
ATOM 2417 N N . TRP B 1 134 ? -9.291 19.481 33.204 1.00 9.12 134 TRP B N 1
ATOM 2418 C CA . TRP B 1 134 ? -8.728 18.421 32.398 1.00 9.72 134 TRP B CA 1
ATOM 2419 C C . TRP B 1 134 ? -9.176 17.053 32.935 1.00 9.67 134 TRP B C 1
ATOM 2420 O O . TRP B 1 134 ? -9.074 16.796 34.162 1.00 11.71 134 TRP B O 1
ATOM 2431 N N . HIS B 1 135 ? -9.694 16.224 32.025 1.00 8.50 135 HIS B N 1
ATOM 2432 C CA . HIS B 1 135 ? -10.171 14.894 32.488 1.00 9.23 135 HIS B CA 1
ATOM 2433 C C . HIS B 1 135 ? -9.235 13.759 32.061 1.00 9.40 135 HIS B C 1
ATOM 2434 O O . HIS B 1 135 ? -9.318 12.675 32.682 1.00 10.18 135 HIS B O 1
ATOM 2441 N N . GLY B 1 136 ? -8.387 13.983 31.050 1.00 9.32 136 GLY B N 1
ATOM 2442 C CA . GLY B 1 136 ? -7.477 12.902 30.614 1.00 9.97 136 GLY B CA 1
ATOM 2443 C C . GLY B 1 136 ? -6.299 12.777 31.584 1.00 9.47 136 GLY B C 1
ATOM 2444 O O . GLY B 1 136 ? -6.154 13.571 32.549 1.00 10.69 136 GLY B O 1
ATOM 2445 N N . PRO B 1 137 ? -5.445 11.763 31.388 1.00 10.17 137 PRO B N 1
ATOM 2446 C CA . PRO B 1 137 ? -4.279 11.537 32.256 1.00 10.27 137 PRO B CA 1
ATOM 2447 C C . PRO B 1 137 ? -3.235 12.635 32.045 1.00 10.20 137 PRO B C 1
ATOM 2448 O O . PRO B 1 137 ? -2.909 12.962 30.866 1.00 12.44 137 PRO B O 1
ATOM 2452 N N . THR B 1 138 ? -2.690 13.135 33.167 1.00 10.70 138 THR B N 1
ATOM 2453 C CA . THR B 1 138 ? -1.638 14.164 33.018 1.00 12.44 138 THR B CA 1
ATOM 2454 C C . THR B 1 138 ? -0.270 13.470 33.163 1.00 12.98 138 THR B C 1
ATOM 2455 O O . THR B 1 138 ? -0.132 12.406 33.831 1.00 12.46 138 THR B O 1
ATOM 2459 N N . SER B 1 139 ? 0.749 14.044 32.508 1.00 12.08 139 SER B N 1
ATOM 2460 C CA . SER B 1 139 ? 2.105 13.502 32.584 1.00 12.14 139 SER B CA 1
ATOM 2461 C C . SER B 1 139 ? 3.064 14.697 32.487 1.00 12.21 139 SER B C 1
ATOM 2462 O O . SER B 1 139 ? 2.632 15.877 32.282 1.00 11.92 139 SER B O 1
ATOM 2465 N N . VAL B 1 140 ? 4.356 14.378 32.703 1.00 12.03 140 VAL B N 1
ATOM 2466 C CA . VAL B 1 140 ? 5.428 15.353 32.550 1.00 12.61 140 VAL B CA 1
ATOM 2467 C C . VAL B 1 140 ? 6.496 14.711 31.694 1.00 13.57 140 VAL B C 1
ATOM 2468 O O . VAL B 1 140 ? 6.708 13.457 31.725 1.00 13.86 140 VAL B O 1
ATOM 2472 N N . LEU B 1 141 ? 7.106 15.512 30.817 1.00 12.85 141 LEU B N 1
ATOM 2473 C CA . LEU B 1 141 ? 8.169 14.993 29.972 1.00 12.91 141 LEU B CA 1
ATOM 2474 C C . LEU B 1 141 ? 9.449 15.140 30.834 1.00 13.90 141 LEU B C 1
ATOM 2475 O O . LEU B 1 141 ? 10.189 16.155 30.752 1.00 13.07 141 LEU B O 1
ATOM 2480 N N . ALA B 1 142 ? 9.716 14.134 31.670 1.00 13.21 142 ALA B N 1
ATOM 2481 C CA . ALA B 1 142 ? 10.894 14.198 32.534 1.00 14.84 142 ALA B CA 1
ATOM 2482 C C . ALA B 1 142 ? 12.142 13.848 31.710 1.00 14.14 142 ALA B C 1
ATOM 2483 O O . ALA B 1 142 ? 12.089 13.382 30.589 1.00 14.59 142 ALA B O 1
ATOM 2485 N N . PRO B 1 143 ? 13.318 14.054 32.321 1.00 15.25 143 PRO B N 1
ATOM 2486 C CA . PRO B 1 143 ? 14.544 13.744 31.587 1.00 17.45 143 PRO B CA 1
ATOM 2487 C C . PRO B 1 143 ? 14.698 12.304 31.115 1.00 20.44 143 PRO B C 1
ATOM 2488 O O . PRO B 1 143 ? 15.481 12.076 30.190 1.00 22.80 143 PRO B O 1
ATOM 2492 N N . THR B 1 144 ? 13.937 11.387 31.704 1.00 21.93 144 THR B N 1
ATOM 2493 C CA . THR B 1 144 ? 13.931 9.941 31.338 1.00 24.95 144 THR B CA 1
ATOM 2494 C C . THR B 1 144 ? 12.828 9.656 30.315 1.00 24.71 144 THR B C 1
ATOM 2495 O O . THR B 1 144 ? 12.763 8.586 29.720 1.00 26.90 144 THR B O 1
ATOM 2499 N N . GLY B 1 145 ? 11.974 10.640 30.039 1.00 21.89 145 GLY B N 1
ATOM 2500 C CA . GLY B 1 145 ? 10.896 10.438 29.097 1.00 20.09 145 GLY B CA 1
ATOM 2501 C C . GLY B 1 145 ? 9.579 10.737 29.817 1.00 17.68 145 GLY B C 1
ATOM 2502 O O . GLY B 1 145 ? 9.550 11.092 31.009 1.00 18.87 145 GLY B O 1
ATOM 2503 N N . PRO B 1 146 ? 8.484 10.487 29.117 1.00 16.42 146 PRO B N 1
ATOM 2504 C CA . PRO B 1 146 ? 7.161 10.740 29.717 1.00 17.45 146 PRO B CA 1
ATOM 2505 C C . PRO B 1 146 ? 6.936 9.969 31.020 1.00 19.51 146 PRO B C 1
ATOM 2506 O O . PRO B 1 146 ? 7.260 8.757 31.125 1.00 19.57 146 PRO B O 1
ATOM 2510 N N . VAL B 1 147 ? 6.442 10.651 32.040 1.00 18.74 147 VAL B N 1
ATOM 2511 C CA . VAL B 1 147 ? 6.153 10.034 33.341 1.00 19.81 147 VAL B CA 1
ATOM 2512 C C . VAL B 1 147 ? 4.727 10.545 33.763 1.00 19.57 147 VAL B C 1
ATOM 2513 O O . VAL B 1 147 ? 4.495 11.779 33.817 1.00 16.74 147 VAL B O 1
ATOM 2517 N N . ARG B 1 148 ? 3.770 9.656 34.084 1.00 17.62 148 ARG B N 1
ATOM 2518 C CA . ARG B 1 148 ? 2.446 10.117 34.523 1.00 16.84 148 ARG B CA 1
ATOM 2519 C C . ARG B 1 148 ? 2.582 10.828 35.868 1.00 14.94 148 ARG B C 1
ATOM 2520 O O . ARG B 1 148 ? 3.491 10.558 36.666 1.00 17.79 148 ARG B O 1
ATOM 2528 N N . THR B 1 149 ? 1.720 11.824 36.091 1.00 13.77 149 THR B N 1
ATOM 2529 C CA . THR B 1 149 ? 1.657 12.629 37.281 1.00 12.91 149 THR B CA 1
ATOM 2530 C C . THR B 1 149 ? 0.315 12.467 37.964 1.00 14.85 149 THR B C 1
ATOM 2531 O O . THR B 1 149 ? -0.491 13.387 38.063 1.00 13.23 149 THR B O 1
ATOM 2535 N N . PRO B 1 150 ? 0.041 11.253 38.478 1.00 14.59 150 PRO B N 1
ATOM 2536 C CA . PRO B 1 150 ? -1.246 11.052 39.115 1.00 15.72 150 PRO B CA 1
ATOM 2537 C C . PRO B 1 150 ? -1.606 11.963 40.299 1.00 14.25 150 PRO B C 1
ATOM 2538 O O . PRO B 1 150 ? -2.783 12.255 40.533 1.00 16.68 150 PRO B O 1
ATOM 2542 N N . ASP B 1 151 ? -0.646 12.479 41.057 1.00 16.21 151 ASP B N 1
ATOM 2543 C CA . ASP B 1 151 ? -0.982 13.368 42.173 1.00 17.65 151 ASP B CA 1
ATOM 2544 C C . ASP B 1 151 ? -1.555 14.691 41.670 1.00 16.60 151 ASP B C 1
ATOM 2545 O O . ASP B 1 151 ? -2.189 15.397 42.422 1.00 18.62 151 ASP B O 1
ATOM 2550 N N . ASP B 1 152 ? -1.339 14.990 40.375 1.00 14.62 152 ASP B N 1
ATOM 2551 C CA . ASP B 1 152 ? -1.912 16.261 39.847 1.00 14.72 152 ASP B CA 1
ATOM 2552 C C . ASP B 1 152 ? -3.197 16.083 39.058 1.00 15.42 152 ASP B C 1
ATOM 2553 O O . ASP B 1 152 ? -3.814 17.053 38.597 1.00 16.12 152 ASP B O 1
ATOM 2558 N N . ASP B 1 153 ? -3.558 14.833 38.868 1.00 15.25 153 ASP B N 1
ATOM 2559 C CA . ASP B 1 153 ? -4.821 14.577 38.146 1.00 15.15 153 ASP B CA 1
ATOM 2560 C C . ASP B 1 153 ? -5.955 15.185 38.952 1.00 15.10 153 ASP B C 1
ATOM 2561 O O . ASP B 1 153 ? -6.023 15.105 40.164 1.00 17.31 153 ASP B O 1
ATOM 2566 N N . GLY B 1 154 ? -6.938 15.747 38.230 1.00 14.76 154 GLY B N 1
ATOM 2567 C CA . GLY B 1 154 ? -8.016 16.415 38.913 1.00 15.14 154 GLY B CA 1
ATOM 2568 C C . GLY B 1 154 ? -7.825 17.867 39.379 1.00 13.59 154 GLY B C 1
ATOM 2569 O O . GLY B 1 154 ? -8.688 18.502 39.939 1.00 16.34 154 GLY B O 1
ATOM 2570 N N . THR B 1 155 ? -6.609 18.382 39.107 1.00 11.97 155 THR B N 1
ATOM 2571 C CA . THR B 1 155 ? -6.268 19.740 39.445 1.00 11.66 155 THR B CA 1
ATOM 2572 C C . THR B 1 155 ? -5.993 20.597 38.224 1.00 10.13 155 THR B C 1
ATOM 2573 O O . THR B 1 155 ? -6.079 21.826 38.364 1.00 10.09 155 THR B O 1
ATOM 2577 N N . VAL B 1 156 ? -5.718 20.000 37.056 1.00 10.01 156 VAL B N 1
ATOM 2578 C CA . VAL B 1 156 ? -5.367 20.877 35.949 1.00 9.27 156 VAL B CA 1
ATOM 2579 C C . VAL B 1 156 ? -6.557 21.509 35.264 1.00 9.91 156 VAL B C 1
ATOM 2580 O O . VAL B 1 156 ? -7.570 20.814 34.999 1.00 9.95 156 VAL B O 1
ATOM 2584 N N . PHE B 1 157 ? -6.455 22.814 34.985 1.00 8.69 157 PHE B N 1
ATOM 2585 C CA . PHE B 1 157 ? -7.502 23.526 34.179 1.00 8.53 157 PHE B CA 1
ATOM 2586 C C . PHE B 1 157 ? -6.812 24.178 33.032 1.00 10.56 157 PHE B C 1
ATOM 2587 O O . PHE B 1 157 ? -5.640 24.624 33.113 1.00 10.21 157 PHE B O 1
ATOM 2595 N N . VAL B 1 158 ? -7.532 24.306 31.930 1.00 8.39 158 VAL B N 1
ATOM 2596 C CA . VAL B 1 158 ? -6.998 24.957 30.712 1.00 8.68 158 VAL B CA 1
ATOM 2597 C C . VAL B 1 158 ? -7.942 26.047 30.201 1.00 8.06 158 VAL B C 1
ATOM 2598 O O . VAL B 1 158 ? -9.171 25.978 30.400 1.00 9.33 158 VAL B O 1
ATOM 2602 N N . LEU B 1 159 ? -7.362 27.058 29.539 1.00 8.24 159 LEU B N 1
ATOM 2603 C CA . LEU B 1 159 ? -8.214 28.110 28.959 1.00 8.92 159 LEU B CA 1
ATOM 2604 C C . LEU B 1 159 ? -7.800 28.143 27.488 1.00 9.77 159 LEU B C 1
ATOM 2605 O O . LEU B 1 159 ? -6.770 28.744 27.121 1.00 10.84 159 LEU B O 1
ATOM 2610 N N . PRO B 1 160 ? -8.580 27.523 26.594 1.00 11.19 160 PRO B N 1
ATOM 2611 C CA . PRO B 1 160 ? -8.174 27.538 25.145 1.00 11.48 160 PRO B CA 1
ATOM 2612 C C . PRO B 1 160 ? -8.313 28.941 24.553 1.00 10.93 160 PRO B C 1
ATOM 2613 O O . PRO B 1 160 ? -9.290 29.625 24.896 1.00 12.00 160 PRO B O 1
ATOM 2617 N N . ILE B 1 161 ? -7.331 29.341 23.747 1.00 13.02 161 ILE B N 1
ATOM 2618 C CA . ILE B 1 161 ? -7.402 30.653 23.094 1.00 14.61 161 ILE B CA 1
ATOM 2619 C C . ILE B 1 161 ? -7.689 30.394 21.623 1.00 19.56 161 ILE B C 1
ATOM 2620 O O . ILE B 1 161 ? -8.851 30.544 21.206 1.00 23.04 161 ILE B O 1
ATOM 2625 N N . ASP B 1 162 ? -6.711 29.901 20.919 1.00 21.73 162 ASP B N 1
ATOM 2626 C CA . ASP B 1 162 ? -6.922 29.714 19.514 1.00 29.35 162 ASP B CA 1
ATOM 2627 C C . ASP B 1 162 ? -7.027 28.255 19.091 1.00 31.51 162 ASP B C 1
ATOM 2628 O O . ASP B 1 162 ? -6.548 27.876 18.018 1.00 33.74 162 ASP B O 1
ATOM 2633 N N . ILE B 1 163 ? -7.773 27.489 19.900 1.00 33.40 163 ILE B N 1
ATOM 2634 C CA . ILE B 1 163 ? -8.049 26.075 19.665 1.00 31.73 163 ILE B CA 1
ATOM 2635 C C . ILE B 1 163 ? -9.260 25.372 20.427 1.00 30.13 163 ILE B C 1
ATOM 2636 O O . ILE B 1 163 ? -9.816 25.851 21.451 1.00 30.36 163 ILE B O 1
ATOM 2641 N N . SER B 1 164 ? -9.776 24.278 19.851 1.00 25.54 164 SER B N 1
ATOM 2642 C CA . SER B 1 164 ? -10.786 23.505 20.547 1.00 21.99 164 SER B CA 1
ATOM 2643 C C . SER B 1 164 ? -9.851 22.371 21.064 1.00 19.53 164 SER B C 1
ATOM 2644 O O . SER B 1 164 ? -8.938 21.899 20.378 1.00 22.17 164 SER B O 1
ATOM 2647 N N . LEU B 1 165 ? -10.070 21.957 22.292 1.00 13.59 165 LEU B N 1
ATOM 2648 C CA . LEU B 1 165 ? -9.269 20.870 22.887 1.00 13.68 165 LEU B CA 1
ATOM 2649 C C . LEU B 1 165 ? -10.196 19.702 23.291 1.00 10.57 165 LEU B C 1
ATOM 2650 O O . LEU B 1 165 ? -11.362 19.874 23.764 1.00 12.87 165 LEU B O 1
ATOM 2655 N N . ASP B 1 166 ? -9.641 18.491 23.128 1.00 9.89 166 ASP B N 1
ATOM 2656 C CA . ASP B 1 166 ? -10.276 17.254 23.577 1.00 10.33 166 ASP B CA 1
ATOM 2657 C C . ASP B 1 166 ? -9.677 17.092 24.992 1.00 9.64 166 ASP B C 1
ATOM 2658 O O . ASP B 1 166 ? -8.494 16.732 25.150 1.00 10.40 166 ASP B O 1
ATOM 2663 N N . THR B 1 167 ? -10.462 17.461 26.006 1.00 9.71 167 THR B N 1
ATOM 2664 C CA . THR B 1 167 ? -9.924 17.506 27.349 1.00 9.29 167 THR B CA 1
ATOM 2665 C C . THR B 1 167 ? -9.813 16.153 28.033 1.00 9.65 167 THR B C 1
ATOM 2666 O O . THR B 1 167 ? -9.519 16.066 29.226 1.00 10.55 167 THR B O 1
ATOM 2670 N N . SER B 1 168 ? -10.129 15.075 27.255 1.00 9.15 168 SER B N 1
ATOM 2671 C CA . SER B 1 168 ? -9.934 13.730 27.792 1.00 10.15 168 SER B CA 1
ATOM 2672 C C . SER B 1 168 ? -8.721 13.055 27.126 1.00 9.62 168 SER B C 1
ATOM 2673 O O . SER B 1 168 ? -8.444 11.882 27.424 1.00 11.15 168 SER B O 1
ATOM 2676 N N . ALA B 1 169 ? -7.951 13.800 26.305 1.00 9.69 169 ALA B N 1
ATOM 2677 C CA . ALA B 1 169 ? -6.705 13.285 25.756 1.00 8.95 169 ALA B CA 1
ATOM 2678 C C . ALA B 1 169 ? -5.623 13.434 26.844 1.00 10.17 169 ALA B C 1
ATOM 2679 O O . ALA B 1 169 ? -5.830 14.019 27.931 1.00 10.49 169 ALA B O 1
ATOM 2681 N N . GLU B 1 170 ? -4.462 12.875 26.564 1.00 11.04 170 GLU B N 1
ATOM 2682 C CA . GLU B 1 170 ? -3.300 13.098 27.418 1.00 11.62 170 GLU B CA 1
ATOM 2683 C C . GLU B 1 170 ? -2.846 14.558 27.350 1.00 10.39 170 GLU B C 1
ATOM 2684 O O . GLU B 1 170 ? -2.973 15.226 26.332 1.00 11.72 170 GLU B O 1
ATOM 2690 N N . LEU B 1 171 ? -2.266 15.046 28.435 1.00 10.65 171 LEU B N 1
ATOM 2691 C CA . LEU B 1 171 ? -1.682 16.405 28.443 1.00 10.69 171 LEU B CA 1
ATOM 2692 C C . LEU B 1 171 ? -0.345 16.241 29.189 1.00 10.15 171 LEU B C 1
ATOM 2693 O O . LEU B 1 171 ? -0.348 15.776 30.362 1.00 10.97 171 LEU B O 1
ATOM 2698 N N . MET B 1 172 ? 0.748 16.689 28.574 1.00 9.45 172 MET B N 1
ATOM 2699 C CA . MET B 1 172 ? 2.075 16.488 29.155 1.00 10.42 172 MET B CA 1
ATOM 2700 C C . MET B 1 172 ? 2.857 17.779 29.311 1.00 10.17 172 MET B C 1
ATOM 2701 O O . MET B 1 172 ? 3.151 18.392 28.306 1.00 10.30 172 MET B O 1
ATOM 2706 N N . CYS B 1 173 ? 3.106 18.156 30.570 1.00 9.57 173 CYS B N 1
ATOM 2707 C CA . CYS B 1 173 ? 3.819 19.423 30.798 1.00 8.25 173 CYS B CA 1
ATOM 2708 C C . CYS B 1 173 ? 5.310 19.194 30.667 1.00 11.14 173 CYS B C 1
ATOM 2709 O O . CYS B 1 173 ? 5.814 18.093 30.560 1.00 11.40 173 CYS B O 1
ATOM 2712 N N . ASP B 1 174 ? 6.025 20.285 30.578 1.00 11.19 174 ASP B N 1
ATOM 2713 C CA . ASP B 1 174 ? 7.502 20.217 30.521 1.00 11.36 174 ASP B CA 1
ATOM 2714 C C . ASP B 1 174 ? 8.091 20.153 31.908 1.00 9.07 174 ASP B C 1
ATOM 2715 O O . ASP B 1 174 ? 7.462 20.391 32.946 1.00 10.41 174 ASP B O 1
ATOM 2720 N N . TRP B 1 175 ? 9.379 19.776 31.977 1.00 10.83 175 TRP B N 1
ATOM 2721 C CA . TRP B 1 175 ? 9.982 19.503 33.260 1.00 13.92 175 TRP B CA 1
ATOM 2722 C C . TRP B 1 175 ? 10.500 20.697 34.049 1.00 12.57 175 TRP B C 1
ATOM 2723 O O . TRP B 1 175 ? 10.963 21.727 33.480 1.00 13.95 175 TRP B O 1
ATOM 2734 N N . ARG B 1 176 ? 10.392 20.595 35.366 1.00 11.14 176 ARG B N 1
ATOM 2735 C CA . ARG B 1 176 ? 10.992 21.547 36.314 1.00 11.01 176 ARG B CA 1
ATOM 2736 C C . ARG B 1 176 ? 11.084 20.889 37.687 1.00 12.08 176 ARG B C 1
ATOM 2737 O O . ARG B 1 176 ? 10.529 19.774 37.868 1.00 12.50 176 ARG B O 1
ATOM 2745 N N . ALA B 1 177 ? 11.775 21.496 38.612 1.00 13.44 177 ALA B N 1
ATOM 2746 C CA . ALA B 1 177 ? 11.893 20.960 39.996 1.00 13.85 177 ALA B CA 1
ATOM 2747 C C . ALA B 1 177 ? 10.618 21.156 40.756 1.00 13.57 177 ALA B C 1
ATOM 2748 O O . ALA B 1 177 ? 9.778 21.993 40.372 1.00 13.66 177 ALA B O 1
ATOM 2750 N N . GLY B 1 178 ? 10.467 20.501 41.933 1.00 14.02 178 GLY B N 1
ATOM 2751 C CA . GLY B 1 178 ? 9.262 20.656 42.732 1.00 13.41 178 GLY B CA 1
ATOM 2752 C C . GLY B 1 178 ? 8.032 20.124 41.970 1.00 12.10 178 GLY B C 1
ATOM 2753 O O . GLY B 1 178 ? 8.149 19.139 41.227 1.00 13.89 178 GLY B O 1
ATOM 2754 N N . ASP B 1 179 ? 6.919 20.777 42.214 1.00 14.40 179 ASP B N 1
ATOM 2755 C CA . ASP B 1 179 ? 5.691 20.343 41.544 1.00 13.56 179 ASP B CA 1
ATOM 2756 C C . ASP B 1 179 ? 5.784 20.739 40.057 1.00 12.55 179 ASP B C 1
ATOM 2757 O O . ASP B 1 179 ? 5.999 21.947 39.744 1.00 13.68 179 ASP B O 1
ATOM 2762 N N . VAL B 1 180 ? 5.596 19.777 39.161 1.00 11.08 180 VAL B N 1
ATOM 2763 C CA . VAL B 1 180 ? 5.711 20.054 37.717 1.00 10.79 180 VAL B CA 1
ATOM 2764 C C . VAL B 1 180 ? 4.438 20.747 37.246 1.00 12.29 180 VAL B C 1
ATOM 2765 O O . VAL B 1 180 ? 4.509 21.549 36.254 1.00 11.10 180 VAL B O 1
ATOM 2769 N N . TRP B 1 181 ? 3.299 20.469 37.872 1.00 10.95 181 TRP B N 1
ATOM 2770 C CA . TRP B 1 181 ? 2.060 21.182 37.601 1.00 10.47 181 TRP B CA 1
ATOM 2771 C C . TRP B 1 181 ? 1.811 22.147 38.736 1.00 11.58 181 TRP B C 1
ATOM 2772 O O . TRP B 1 181 ? 2.280 21.820 39.867 1.00 14.55 181 TRP B O 1
#

Sequence (357 aa):
MHTQVHTARLVHTADLDSETRQDIRQMVTGAFAGDFTETDWEHTLGGMHALIWHHGAIIAHAAVIQRRLIYRGNALRCGYVEGVAVRADWRGQRLVSALLDAVEQVMRGAYQ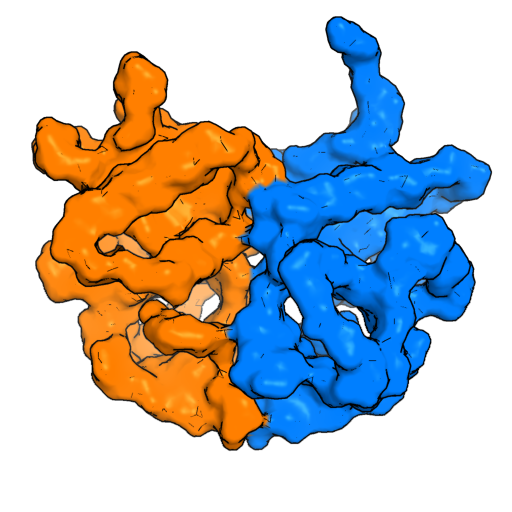LGALSSSARARRLYASRGWLPWHGPTSVLAPTGPVRTPDDDGTVFVLPIDISLDTSAELMCDWRAGDVWHTARLVHTADLDSETRQDIRQMVTGAFAGDFTETDWEHTLGGMHALIWHHGAIIAHAAVIQRRLIYRGNALRCGYVEGVAVRADWRGQRLVSALLDAVEQVMRGAYQLGALSSSARARRLYASRGWLPWHGPTSVLAPTGPVRTPDDDGTVFVLPIDISLDTSAELMCDWRAGDVW

Nearest PDB structures (foldseek):
  1m4i-assembly1_B  TM=1.000E+00  e=2.536E-38  Mycobacterium tuberculosis H37Rv
  6vr2-assembly1_B  TM=9.692E-01  e=9.233E-23  Providencia stuartii
  5us1-assembly4_H  TM=9.664E-01  e=2.251E-22  Providencia stuartii
  5us1-assembly1_A  TM=9.680E-01  e=2.556E-22  Providencia stuartii
  5us1-assembly5_J-2  TM=9.510E-01  e=2.693E-21  Providencia stuartii

Organism: Mycobacterium tuberculosis (strain ATCC 25618 / H37Rv) (NCBI:txid83332)

B-factor: mean 17.75, std 9.41, range [7.01, 63.99]

GO terms:
  GO:0034069 aminoglycoside N-acetyltransferase activity (F, IDA)
  GO:0030649 aminoglycoside antibiotic catabolic process (P, IDA)
  GO:0047921 aminoglycoside 2'-N-acetyltransferase activity (F, IDA)
  GO:0005886 plasma membrane (C, HDA)

InterPro domains:
  IPR000182 GNAT domain [PF00583] (38-131)
  IPR000182 GNAT domain [PS51186] (11-162)
  IPR016181 Acyl-CoA N-acyltransferase [SSF55729] (12-181)

Solvent-accessible surface area: 16186 Å² total; per-residue (Å²): 217,126,122,59,106,47,69,14,130,44,38,5,0,24,85,16,86,81,129,10,64,117,27,0,102,108,6,0,52,56,24,76,96,82,107,23,79,137,38,26,16,40,4,0,12,2,6,9,0,0,1,0,91,48,176,62,27,0,0,0,0,0,0,1,8,12,12,22,0,11,20,167,57,73,6,4,18,0,0,1,8,22,8,35,8,17,79,68,99,51,120,85,98,206,14,34,34,24,0,0,83,8,0,16,87,1,0,148,21,1,9,47,0,0,0,2,55,9,66,87,233,28,75,210,50,11,52,91,62,43,3,74,37,4,138,4,54,1,4,5,4,7,41,134,5,78,74,109,16,82,138,32,50,50,31,2,2,0,22,36,28,149,55,110,20,58,27,75,20,77,0,16,0,11,69,8,60,53,99,14,15,187,117,25,164,42,24,4,0,19,81,19,83,91,140,22,68,80,67,0,80,113,20,0,49,54,23,78,96,60,117,22,75,131,41,30,12,39,4,0,10,2,6,10,0,0,0,3,89,74,170,70,38,10,4,0,0,0,0,1,5,11,13,26,0,16,20,162,63,92,13,14,17,0,0,0,8,23,7,34,7,16,81,70,109,69,120,78,122,175,12,26,28,15,0,0,79,9,0,14,92,3,0,149,22,2,6,43,0,0,0,4,47,6,66,72,224,30,107,201,40,12,51,91,61,39,4,64,56,8,133,8,43,2,15,6,5,8,37,124,4,80,70,144,15,88,139,21,47,38,34,2,4,0,22,35,53,92,64,115,28,60,29,75,20,125,0,20,0,16,65,8,58,52,87,14,13

Radius of gyration: 20.05 Å; Cα contacts (8 Å, |Δi|>4): 793; chains: 2; bounding box: 50×53×52 Å

Foldseek 3Di:
DDPCALQWDKDALVRQDPVQLVLLVVQLCVQVPNPQDVQLVVVQHDFIKTFHDDPRGTQWIKGWHWFFKDDPNDGWTEGEIGSGGGRPVPPPPCSSVSSVVVVVVCCQVPTQKYKYFADPVCPVVCVVVQWAFQQAWEWEQDPVGIDTDVVRHRGMTMGGHPDDHPSRYYMYTYDDPDDRD/DAWDKDAQVRDDPVRLVLLVVQLCVQVVNPADPVLSVVQHDFIKTFDDDPPHTFWIKGWHWFFKADPRDGWTETEIGSGGGRVVPPPPCVSVNRVVVSVVCCQVPTQKYKYFADVVCVVVQVVVQWAQQQAWEWEQDPVGTDTDVVRHRGMTMHGHNDDHPSRGYMYTYDDPDDSD